Protein AF-A0A1D3JDS1-F1 (afdb_monomer)

Organism: Plasmodium ovale (NCBI:txid36330)

pLDDT: mean 87.65, std 9.4, range [42.25, 97.81]

Secondary structure (DSSP, 8-state):
-PPPHHHHHSTT-TTTTHHHHTT---S--GGGGGGGGGGGGGTTTSTTHHHHHHHHHHHHHTHHHHS-TT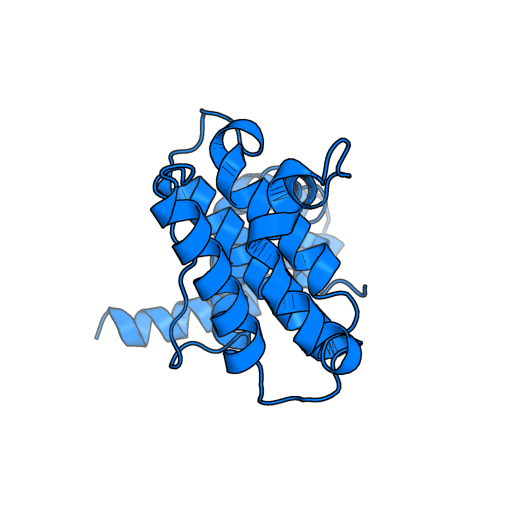S-HHHHHHHHHHHHHHHHHHHHHHT---TT-HHHHHHHHHHHHHHHHHTT---S------TT--HHHHHHHHHHHHHHHHHHHHHHHHHH-HHHHHHHHHHHHHHHHHHHHHHHHH--

InterPro domains:
  IPR008780 Plasmodium vivax Vir [PF05795] (15-188)

Foldseek 3Di:
DDDDLLLVLLPPFPVSCLLVLLVDDDPDLPVQQVLQVVVVVCCVQQPCLSVLSSSLLCCQLCLCVSDDPVDDPVVSLLSSLLSSLVVLVVSLVPPRPDPPCSVVSLVSSQSSQVVCVVVVSGPPHHNDDDPVADSVNSVLVSLLVSCVVRVVVNVVVCVPDVVSVVSVVVSVVSNVVSVVVVCVVPVD

Solvent-accessible surface area (backbone atoms only — not comparable to full-atom values): 11017 Å² total; per-residue (Å²): 135,88,76,56,78,60,59,61,70,44,52,93,21,79,60,58,55,54,60,55,58,68,69,57,84,77,94,70,58,74,88,34,46,77,61,37,56,75,39,64,82,39,36,83,70,32,71,64,47,46,62,52,41,38,44,50,50,46,44,52,54,42,39,68,76,68,47,58,81,96,50,56,68,68,58,51,31,49,54,51,43,45,48,53,49,51,52,52,44,50,39,51,77,73,70,29,81,65,75,92,48,60,65,58,60,52,51,53,53,46,52,30,51,53,52,39,45,75,70,71,50,48,73,88,55,70,78,86,78,53,96,90,60,50,62,66,55,52,46,54,53,40,54,48,49,53,48,66,70,29,42,83,64,45,53,63,50,40,77,74,31,75,68,48,36,59,55,46,52,58,46,48,55,55,46,48,54,53,50,54,53,52,48,56,73,73,72,109

Structure (mmCIF, N/CA/C/O backbone):
data_AF-A0A1D3JDS1-F1
#
_entry.id   AF-A0A1D3JDS1-F1
#
loop_
_atom_site.group_PDB
_atom_site.id
_atom_site.type_symbol
_atom_site.label_atom_id
_atom_site.label_alt_id
_atom_site.label_comp_id
_atom_site.label_asym_id
_atom_site.label_entity_id
_atom_site.label_seq_id
_atom_site.pdbx_PDB_ins_code
_atom_site.Cartn_x
_atom_site.Cartn_y
_atom_site.Cartn_z
_atom_site.occupancy
_atom_site.B_iso_or_equiv
_atom_site.auth_seq_id
_atom_site.auth_comp_id
_atom_site.auth_asym_id
_atom_site.auth_atom_id
_atom_site.pdbx_PDB_model_num
ATOM 1 N N . MET A 1 1 ? -0.181 -14.458 -1.677 1.00 45.28 1 MET A N 1
ATOM 2 C CA . MET A 1 1 ? -0.803 -13.418 -2.527 1.00 45.28 1 MET A CA 1
ATOM 3 C C . MET A 1 1 ? -0.126 -13.482 -3.893 1.00 45.28 1 MET A C 1
ATOM 5 O O . MET A 1 1 ? 1.094 -13.586 -3.917 1.00 45.28 1 MET A O 1
ATOM 9 N N . LYS A 1 2 ? -0.874 -13.553 -5.001 1.00 42.25 2 LYS A N 1
ATOM 10 C CA . LYS A 1 2 ? -0.300 -13.685 -6.354 1.00 42.25 2 LYS A CA 1
ATOM 11 C C . LYS A 1 2 ? 0.207 -12.308 -6.809 1.00 42.25 2 LYS A C 1
ATOM 13 O O . LYS A 1 2 ? -0.574 -11.366 -6.772 1.00 42.25 2 LYS A O 1
ATOM 18 N N . MET A 1 3 ? 1.487 -12.209 -7.171 1.00 59.16 3 MET A N 1
ATOM 19 C CA . MET A 1 3 ? 2.088 -10.981 -7.714 1.00 59.16 3 MET A CA 1
ATOM 20 C C . MET A 1 3 ? 1.630 -10.755 -9.157 1.00 59.16 3 MET A C 1
ATOM 22 O O . MET A 1 3 ? 1.499 -11.733 -9.909 1.00 59.16 3 MET A O 1
ATOM 26 N N . ASP A 1 4 ? 1.420 -9.499 -9.546 1.00 69.94 4 ASP A N 1
ATOM 27 C CA . ASP A 1 4 ? 1.187 -9.156 -10.952 1.00 69.94 4 ASP A CA 1
ATOM 28 C C . ASP A 1 4 ? 2.481 -9.267 -11.792 1.00 69.94 4 ASP A C 1
ATOM 30 O O . ASP 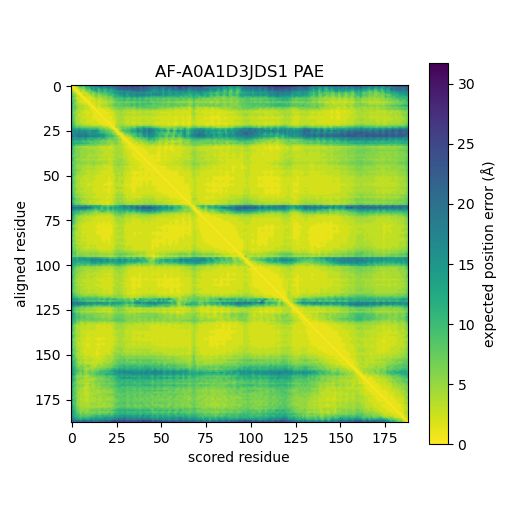A 1 4 ? 3.565 -9.544 -11.272 1.00 69.94 4 ASP A O 1
ATOM 34 N N . GLU A 1 5 ? 2.370 -9.183 -13.121 1.00 67.88 5 GLU A N 1
ATOM 35 C CA . GLU A 1 5 ? 3.538 -9.320 -14.005 1.00 67.88 5 GLU A CA 1
ATOM 36 C C . GLU A 1 5 ? 4.537 -8.160 -13.871 1.00 67.88 5 GLU A C 1
ATOM 38 O O . GLU A 1 5 ? 5.736 -8.399 -14.013 1.00 67.88 5 GLU A O 1
ATOM 43 N N . GLY A 1 6 ? 4.080 -6.947 -13.539 1.00 70.00 6 GLY A N 1
ATOM 44 C CA . GLY A 1 6 ? 4.940 -5.782 -13.313 1.00 70.00 6 GLY A CA 1
ATOM 45 C C . GLY A 1 6 ? 5.745 -5.909 -12.020 1.00 70.00 6 GLY A C 1
ATOM 46 O O . GLY A 1 6 ? 6.963 -5.733 -12.023 1.00 70.00 6 GLY A O 1
ATOM 47 N N . GLU A 1 7 ? 5.108 -6.364 -10.941 1.00 77.12 7 GLU A N 1
ATOM 48 C CA . GLU A 1 7 ? 5.753 -6.623 -9.648 1.00 77.12 7 GLU A CA 1
ATOM 49 C C . GLU A 1 7 ? 6.884 -7.654 -9.746 1.00 77.12 7 GLU A C 1
ATOM 51 O O . GLU A 1 7 ? 7.841 -7.617 -8.972 1.00 77.12 7 GLU A O 1
ATOM 56 N N . LYS A 1 8 ? 6.810 -8.593 -10.698 1.00 80.88 8 LYS A N 1
ATOM 57 C CA . LYS A 1 8 ? 7.880 -9.580 -10.918 1.00 80.88 8 LYS A CA 1
ATOM 58 C C . LYS A 1 8 ? 9.136 -8.961 -11.526 1.00 80.88 8 LYS A C 1
ATOM 60 O O . LYS A 1 8 ? 10.227 -9.420 -11.207 1.00 80.88 8 LYS A O 1
ATOM 65 N N . ILE A 1 9 ? 8.992 -7.954 -12.385 1.00 82.06 9 ILE A N 1
ATOM 66 C CA . ILE A 1 9 ? 10.117 -7.258 -13.033 1.00 82.06 9 ILE A CA 1
ATOM 67 C C . ILE A 1 9 ? 10.829 -6.357 -12.027 1.00 82.06 9 ILE A C 1
ATOM 69 O O . ILE A 1 9 ? 12.057 -6.290 -12.007 1.00 82.06 9 ILE A O 1
ATOM 73 N N . LEU A 1 10 ? 10.037 -5.703 -11.178 1.00 86.94 10 LEU A N 1
ATOM 74 C CA . LEU A 1 10 ? 10.494 -4.856 -10.079 1.00 86.94 10 LEU A CA 1
ATOM 75 C C . LEU A 1 10 ? 11.068 -5.667 -8.913 1.00 86.94 10 LEU A C 1
ATOM 77 O O . LEU A 1 10 ? 11.690 -5.131 -8.001 1.00 86.94 10 LEU A O 1
ATOM 81 N N . LYS A 1 11 ? 10.899 -6.990 -8.924 1.00 83.56 11 LYS A N 1
ATOM 82 C CA . LYS A 1 11 ? 11.489 -7.838 -7.900 1.00 83.56 11 LYS A CA 1
ATOM 83 C C . LYS A 1 11 ? 13.011 -7.656 -7.882 1.00 83.56 11 LYS A C 1
ATOM 85 O O . LYS A 1 11 ? 13.675 -7.627 -8.920 1.00 83.56 11 LYS A O 1
ATOM 90 N N . ASN A 1 12 ? 13.574 -7.569 -6.684 1.00 83.12 12 ASN A N 1
ATOM 91 C CA . ASN A 1 12 ? 14.989 -7.313 -6.427 1.00 83.12 12 ASN A CA 1
ATOM 92 C C . ASN A 1 12 ? 15.483 -5.902 -6.804 1.00 83.12 12 ASN A C 1
ATOM 94 O O . ASN A 1 12 ? 16.696 -5.708 -6.872 1.00 83.12 12 ASN A O 1
ATOM 98 N N . SER A 1 13 ? 14.623 -4.941 -7.166 1.00 88.69 13 SER A N 1
ATOM 99 C CA . SER A 1 13 ? 15.060 -3.550 -7.350 1.00 88.69 13 SER A CA 1
ATOM 100 C C . SER A 1 13 ? 15.005 -2.789 -6.026 1.00 88.69 13 SER A C 1
ATOM 102 O O . SER A 1 13 ? 14.070 -2.930 -5.238 1.00 88.69 13 SER A O 1
ATOM 104 N N . SER A 1 14 ? 16.022 -1.968 -5.781 1.00 89.56 14 SER A N 1
ATOM 105 C CA . SER A 1 14 ? 16.301 -1.365 -4.477 1.00 89.56 14 SER A CA 1
ATOM 106 C C . SER A 1 14 ? 15.171 -0.475 -3.968 1.00 89.56 14 SER A C 1
ATOM 108 O O . SER A 1 14 ? 14.958 -0.378 -2.759 1.00 89.56 14 SER A O 1
ATOM 110 N N . LYS A 1 15 ? 14.442 0.194 -4.872 1.00 92.62 15 LYS A N 1
ATOM 111 C CA . LYS A 1 15 ? 13.333 1.075 -4.490 1.00 92.62 15 LYS A CA 1
ATOM 112 C C . LYS A 1 15 ? 12.041 0.300 -4.268 1.00 92.62 15 LYS A C 1
ATOM 114 O O . LYS A 1 15 ? 11.321 0.605 -3.327 1.00 92.62 15 LYS A O 1
ATOM 119 N N . TYR A 1 16 ? 11.782 -0.737 -5.059 1.00 92.69 16 TYR A N 1
ATOM 120 C CA . TYR A 1 16 ? 10.613 -1.597 -4.878 1.00 92.69 16 TYR A CA 1
ATOM 121 C C . TYR A 1 16 ? 10.686 -2.421 -3.578 1.00 92.69 16 TYR A C 1
ATOM 123 O O . TYR A 1 16 ? 9.695 -2.547 -2.863 1.00 92.69 16 TYR A O 1
ATOM 131 N N . GLU A 1 17 ? 11.874 -2.897 -3.197 1.00 92.12 17 GLU A N 1
ATOM 132 C CA . GLU A 1 17 ? 12.097 -3.617 -1.929 1.00 92.12 17 GLU A CA 1
ATOM 133 C C . GLU A 1 17 ? 11.804 -2.770 -0.675 1.00 92.12 17 GLU A C 1
ATOM 135 O O . GLU A 1 17 ? 11.631 -3.308 0.420 1.00 92.12 17 GLU A O 1
ATOM 140 N N . LEU A 1 18 ? 11.688 -1.441 -0.796 1.00 93.25 18 LEU A N 1
ATOM 141 C CA . LEU A 1 18 ? 11.297 -0.588 0.330 1.00 93.25 18 LEU A CA 1
ATOM 142 C C . LEU A 1 18 ? 9.904 -0.937 0.866 1.00 93.25 18 LEU A C 1
ATOM 144 O O . LEU A 1 18 ? 9.678 -0.813 2.071 1.00 93.25 18 LEU A O 1
ATOM 148 N N . TYR A 1 19 ? 8.997 -1.428 0.016 1.00 94.44 19 TYR A N 1
ATOM 149 C CA . TYR A 1 19 ? 7.665 -1.849 0.449 1.00 94.44 19 TYR A CA 1
ATOM 150 C C . TYR A 1 19 ? 7.700 -3.033 1.424 1.00 94.44 19 TYR A C 1
ATOM 152 O O . TYR A 1 19 ? 6.802 -3.162 2.259 1.00 94.44 19 TYR A O 1
ATOM 160 N N . ASP A 1 20 ? 8.738 -3.874 1.381 1.00 92.25 20 ASP A N 1
ATOM 161 C CA . ASP A 1 20 ? 8.874 -5.009 2.297 1.00 92.25 20 ASP A CA 1
ATOM 162 C C . ASP A 1 20 ? 9.123 -4.552 3.737 1.00 92.25 20 ASP A C 1
ATOM 164 O O . ASP A 1 20 ? 8.688 -5.211 4.686 1.00 92.25 20 ASP A O 1
ATOM 168 N N . LYS A 1 21 ? 9.732 -3.374 3.922 1.00 92.88 21 LYS A N 1
ATOM 169 C CA . LYS A 1 21 ? 9.992 -2.802 5.250 1.00 92.88 21 LYS A CA 1
ATOM 170 C C . LYS A 1 21 ? 8.704 -2.491 6.011 1.00 92.88 21 LYS A C 1
ATOM 172 O O . LYS A 1 21 ? 8.649 -2.662 7.226 1.00 92.88 21 LYS A O 1
ATOM 177 N N . PHE A 1 22 ? 7.637 -2.130 5.301 1.00 93.69 22 PHE A N 1
ATOM 178 C CA . PHE A 1 22 ? 6.318 -1.906 5.894 1.00 93.69 22 PHE A CA 1
ATOM 179 C C . PHE A 1 22 ? 5.655 -3.184 6.414 1.00 93.69 22 PHE A C 1
ATOM 181 O O . PHE A 1 22 ? 4.783 -3.107 7.281 1.00 93.69 22 PHE A O 1
ATOM 188 N N . ASN A 1 23 ? 6.058 -4.351 5.904 1.00 90.19 23 ASN A N 1
ATOM 189 C CA . ASN A 1 23 ? 5.479 -5.650 6.247 1.00 90.19 23 ASN A CA 1
ATOM 190 C C . ASN A 1 23 ? 6.233 -6.374 7.379 1.00 90.19 23 ASN A C 1
ATOM 192 O O . ASN A 1 23 ? 5.869 -7.497 7.720 1.00 90.19 23 ASN A O 1
ATOM 196 N N . GLN A 1 24 ? 7.278 -5.771 7.958 1.00 83.38 24 GLN A N 1
ATOM 197 C CA . GLN A 1 24 ? 8.055 -6.389 9.038 1.00 83.38 24 GLN A CA 1
ATOM 198 C C . GLN A 1 24 ? 7.202 -6.619 10.296 1.00 83.38 24 GLN A C 1
ATOM 200 O O . GLN A 1 24 ? 6.377 -5.771 10.648 1.00 83.38 24 GLN A O 1
ATOM 205 N N . ASN A 1 25 ? 7.42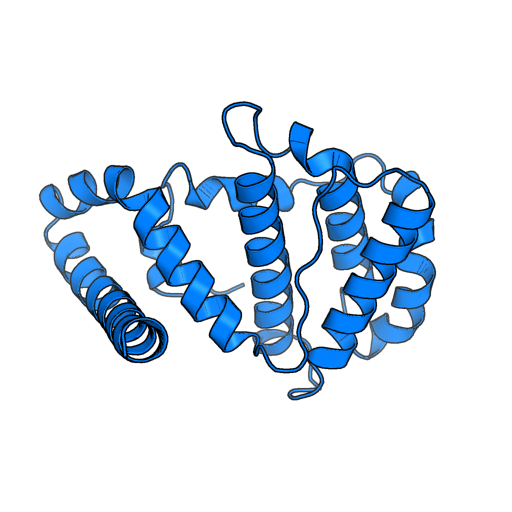8 -7.752 10.972 1.00 68.69 25 ASN A N 1
ATOM 206 C CA . ASN A 1 25 ? 6.676 -8.183 12.156 1.00 68.69 25 ASN A CA 1
ATOM 207 C C . ASN A 1 25 ? 6.720 -7.159 13.304 1.00 68.69 25 ASN A C 1
ATOM 209 O O . ASN A 1 25 ? 7.644 -6.353 13.417 1.00 68.69 25 ASN A O 1
ATOM 213 N N . MET A 1 26 ? 5.687 -7.190 14.148 1.00 66.19 26 MET A N 1
ATOM 214 C CA . MET A 1 26 ? 5.493 -6.242 15.245 1.00 66.19 26 MET A CA 1
ATOM 215 C C . MET A 1 26 ? 5.918 -6.853 16.584 1.00 66.19 26 MET A C 1
ATOM 217 O O . MET A 1 26 ? 5.214 -7.712 17.105 1.00 66.19 26 MET A O 1
ATOM 221 N N . ASP A 1 27 ? 7.004 -6.353 17.179 1.00 64.38 27 ASP A N 1
ATOM 222 C CA . ASP A 1 27 ? 7.458 -6.811 18.505 1.00 64.38 27 ASP A CA 1
ATOM 223 C C . ASP A 1 27 ? 6.615 -6.236 19.661 1.00 64.38 27 ASP A C 1
ATOM 225 O O . ASP A 1 27 ? 6.593 -6.788 20.758 1.00 64.38 27 ASP A O 1
ATOM 229 N N . ASN A 1 28 ? 5.894 -5.127 19.440 1.00 66.06 28 ASN A N 1
ATOM 230 C CA . ASN A 1 28 ? 5.036 -4.515 20.459 1.00 66.06 28 ASN A CA 1
ATOM 231 C C . ASN A 1 28 ? 3.845 -3.756 19.845 1.00 66.06 28 ASN A C 1
ATOM 233 O O . ASN A 1 28 ? 3.910 -2.548 19.599 1.00 66.06 28 ASN A O 1
ATOM 237 N N . THR A 1 29 ? 2.745 -4.473 19.604 1.00 65.06 29 THR A N 1
ATOM 238 C CA . THR A 1 29 ? 1.484 -3.935 19.059 1.00 65.06 29 THR A CA 1
ATOM 239 C C . THR A 1 29 ? 0.685 -3.102 20.056 1.00 65.06 29 THR A C 1
ATOM 241 O O . THR A 1 29 ? -0.134 -2.294 19.627 1.00 65.06 29 THR A O 1
ATOM 244 N N . SER A 1 30 ? 0.929 -3.252 21.365 1.00 72.94 30 SER A N 1
ATOM 245 C CA . SER A 1 30 ? 0.085 -2.681 22.429 1.00 72.94 30 SER A CA 1
ATOM 246 C C . SER A 1 30 ? -0.126 -1.167 22.304 1.00 72.94 30 SER A C 1
ATOM 248 O O . SER A 1 30 ? -1.246 -0.683 22.450 1.00 72.94 30 SER A O 1
ATOM 250 N N . LYS A 1 31 ? 0.925 -0.430 21.924 1.00 76.69 31 LYS A N 1
ATOM 251 C CA . LYS A 1 31 ? 0.909 1.030 21.730 1.00 76.69 31 LYS A CA 1
ATOM 252 C C . LYS A 1 31 ? 0.081 1.519 20.535 1.00 76.69 31 LYS A C 1
ATOM 254 O O . LYS A 1 31 ? -0.171 2.715 20.438 1.00 76.69 31 LYS A O 1
ATOM 259 N N . TYR A 1 32 ? -0.306 0.627 19.626 1.00 82.19 32 TYR A N 1
ATOM 260 C CA . TYR A 1 32 ? -1.063 0.960 18.415 1.00 82.19 32 TYR A CA 1
ATOM 261 C C . TYR A 1 32 ? -2.513 0.474 18.469 1.00 82.19 32 TYR A C 1
ATOM 263 O O . TYR A 1 32 ? -3.317 0.862 17.623 1.00 82.19 32 TYR A O 1
ATOM 271 N N . LEU A 1 33 ? -2.854 -0.362 19.460 1.00 85.50 33 LEU A N 1
ATOM 272 C CA . LEU A 1 33 ? -4.171 -0.991 19.571 1.00 85.50 33 LEU A CA 1
ATOM 273 C C . LEU A 1 33 ? -5.295 0.040 19.669 1.00 85.50 33 LEU A C 1
ATOM 275 O O . LEU A 1 33 ? -6.329 -0.133 19.027 1.00 85.50 33 LEU A O 1
ATOM 279 N N . THR A 1 34 ? -5.069 1.105 20.441 1.00 91.00 34 THR A N 1
ATOM 280 C CA . THR A 1 34 ? -6.073 2.132 20.747 1.00 91.00 34 THR A CA 1
ATOM 281 C C . THR A 1 34 ? -6.538 2.884 19.500 1.00 91.00 34 THR A C 1
ATOM 283 O O . THR A 1 34 ? -7.717 3.200 19.386 1.00 91.00 34 THR A O 1
ATOM 286 N N . TYR A 1 35 ? -5.660 3.105 18.513 1.00 94.12 35 TYR A N 1
ATOM 287 C CA . TYR A 1 35 ? -6.034 3.779 17.258 1.00 94.12 35 TYR A CA 1
ATOM 288 C C . TYR A 1 35 ? -6.932 2.939 16.350 1.00 94.12 35 TYR A C 1
ATOM 290 O O . TYR A 1 35 ? -7.540 3.468 15.425 1.00 94.12 35 TYR A O 1
ATOM 298 N N . CYS A 1 36 ? -6.985 1.633 16.594 1.00 95.38 36 CYS A N 1
ATOM 299 C CA . CYS A 1 36 ? -7.628 0.652 15.733 1.00 95.38 36 CYS A CA 1
ATOM 300 C C . CYS A 1 36 ? -8.829 -0.018 16.411 1.00 95.38 36 CYS A C 1
ATOM 302 O O . CYS A 1 36 ? -9.337 -1.017 15.907 1.00 95.38 36 CYS A O 1
ATOM 304 N N . GLU A 1 37 ? -9.293 0.480 17.560 1.00 94.06 37 GLU A N 1
ATOM 305 C CA . GLU A 1 37 ? -10.391 -0.149 18.300 1.00 94.06 37 GLU A CA 1
ATOM 306 C C . GLU A 1 37 ? -11.684 -0.225 17.484 1.00 94.06 37 GLU A C 1
ATOM 308 O O . GLU A 1 37 ? -12.349 -1.261 17.504 1.00 94.06 37 GLU A O 1
ATOM 313 N N . HIS A 1 38 ? -12.002 0.813 16.704 1.00 94.50 38 HIS A N 1
ATOM 314 C CA . HIS A 1 38 ? -13.184 0.827 15.836 1.00 94.50 38 HIS A CA 1
ATOM 315 C C . HIS A 1 38 ? -13.091 -0.178 14.684 1.00 94.50 38 HIS A C 1
ATOM 317 O O . HIS A 1 38 ? -14.119 -0.614 14.174 1.00 94.50 38 HIS A O 1
ATOM 323 N N . MET A 1 39 ? -11.889 -0.622 14.304 1.00 95.44 39 MET A N 1
ATOM 324 C CA . MET A 1 39 ? -11.724 -1.638 13.258 1.00 95.44 39 MET A CA 1
ATOM 325 C C . MET A 1 39 ? -12.290 -2.998 13.673 1.00 95.44 39 MET A C 1
ATOM 327 O O . MET A 1 39 ? -12.620 -3.807 12.807 1.00 95.44 39 MET A O 1
ATOM 331 N N . LYS A 1 40 ? -12.457 -3.249 14.981 1.00 95.19 40 LYS A N 1
ATOM 332 C CA . LYS A 1 40 ? -13.059 -4.489 15.499 1.00 95.19 40 LYS A CA 1
ATOM 333 C C . LYS A 1 40 ? -14.475 -4.719 14.972 1.00 95.19 40 LYS A C 1
ATOM 335 O O . LYS A 1 40 ? -14.850 -5.867 14.784 1.00 95.19 40 LYS A O 1
ATOM 340 N N . TYR A 1 41 ? -15.229 -3.655 14.685 1.00 95.12 41 TYR A N 1
ATOM 341 C CA . TYR A 1 41 ? -16.578 -3.759 14.117 1.00 95.12 41 TYR A CA 1
ATOM 342 C C . TYR A 1 41 ? -16.593 -4.284 12.675 1.00 95.12 41 TYR A C 1
ATOM 344 O O . TYR A 1 41 ? -17.638 -4.704 12.191 1.00 95.12 41 TYR A O 1
ATOM 352 N N . TYR A 1 42 ? -15.447 -4.274 11.992 1.00 93.81 42 TYR A N 1
ATOM 353 C CA . TYR A 1 42 ? -15.336 -4.630 10.580 1.00 93.81 42 TYR A CA 1
ATOM 354 C C . TYR A 1 42 ? -14.589 -5.943 10.339 1.00 93.81 42 TYR A C 1
ATOM 356 O O . TYR A 1 42 ? -14.352 -6.291 9.189 1.00 93.81 42 TYR A O 1
ATOM 364 N N . THR A 1 43 ? -14.202 -6.689 11.375 1.00 94.06 43 THR A N 1
ATOM 365 C CA . THR A 1 43 ? -13.411 -7.925 11.220 1.00 94.06 43 THR A CA 1
ATOM 366 C C . THR A 1 43 ? -14.179 -9.047 10.524 1.00 94.06 43 THR A C 1
ATOM 368 O O . THR A 1 43 ? -13.565 -9.855 9.830 1.00 94.06 43 THR A O 1
ATOM 371 N N . GLU A 1 44 ? -15.506 -9.084 10.663 1.00 92.25 44 GLU A N 1
ATOM 372 C CA . GLU A 1 44 ? -16.365 -10.036 9.950 1.00 92.25 44 GLU A CA 1
ATOM 373 C C . GLU A 1 44 ? -16.465 -9.698 8.455 1.00 92.25 44 GLU A C 1
ATOM 375 O O . GLU A 1 44 ? -16.284 -10.571 7.605 1.00 92.25 44 GLU A O 1
ATOM 380 N N . THR A 1 45 ? -16.704 -8.423 8.127 1.00 92.62 45 THR A N 1
ATOM 381 C CA . THR A 1 45 ? -16.822 -7.936 6.740 1.00 92.62 45 THR A CA 1
ATOM 382 C C . THR A 1 45 ? -15.474 -7.937 6.019 1.00 92.62 45 THR A C 1
ATOM 384 O O . THR A 1 45 ? -15.373 -8.325 4.851 1.00 92.62 45 THR A O 1
ATOM 387 N N . TYR A 1 46 ? -14.425 -7.533 6.732 1.00 95.00 46 TYR A N 1
ATOM 388 C CA . TYR A 1 46 ? -13.059 -7.385 6.251 1.00 95.00 46 TYR A CA 1
ATOM 389 C C . TYR A 1 46 ? -12.098 -8.204 7.127 1.00 95.00 46 TYR A C 1
ATOM 391 O O . TYR A 1 46 ? -11.363 -7.644 7.949 1.00 95.00 46 TYR A O 1
ATOM 399 N N . PRO A 1 47 ? -12.052 -9.540 6.953 1.00 94.62 47 PRO A N 1
ATOM 400 C CA . PRO A 1 47 ? -11.090 -10.378 7.657 1.00 94.62 47 PRO A CA 1
ATOM 401 C C . PRO A 1 47 ? -9.663 -9.843 7.500 1.00 94.62 47 PRO A C 1
ATOM 403 O O . PRO A 1 47 ? -9.244 -9.476 6.398 1.00 94.62 47 PRO A O 1
ATOM 406 N N . GLY A 1 48 ? -8.925 -9.766 8.608 1.00 93.56 48 GLY A N 1
ATOM 407 C CA . GLY A 1 48 ? -7.556 -9.245 8.634 1.00 93.56 48 GLY A CA 1
ATOM 408 C C . GLY A 1 48 ? -7.423 -7.716 8.724 1.00 93.56 48 GLY A C 1
ATOM 409 O O . GLY A 1 48 ? -6.301 -7.210 8.777 1.00 93.56 48 GLY A O 1
ATOM 410 N N . ILE A 1 49 ? -8.522 -6.944 8.706 1.00 95.19 49 ILE A N 1
ATOM 411 C CA . ILE A 1 49 ? -8.452 -5.469 8.720 1.00 95.19 49 ILE A CA 1
ATOM 412 C C . ILE A 1 49 ? -7.813 -4.921 9.996 1.00 95.19 49 ILE A C 1
ATOM 414 O O . ILE A 1 49 ? -7.105 -3.915 9.952 1.00 95.19 49 ILE A O 1
ATOM 418 N N . LEU A 1 50 ? -8.027 -5.594 11.126 1.00 94.00 50 LEU A N 1
ATOM 419 C CA . LEU A 1 50 ? -7.508 -5.172 12.419 1.00 94.00 50 LEU A CA 1
ATOM 420 C C . LEU A 1 50 ? -5.976 -5.269 12.453 1.00 94.00 50 LEU A C 1
ATOM 422 O O . LEU A 1 50 ? -5.298 -4.322 12.848 1.00 94.00 50 LEU A O 1
ATOM 426 N N . GLU A 1 51 ? -5.424 -6.369 11.946 1.00 92.56 51 GLU A N 1
ATOM 427 C CA . GLU A 1 51 ? -3.988 -6.591 11.805 1.00 92.56 51 GLU A CA 1
ATOM 428 C C . GLU A 1 51 ? -3.365 -5.585 10.834 1.00 92.56 51 GLU A C 1
ATOM 430 O O . GLU A 1 51 ? -2.312 -5.014 11.126 1.00 92.56 51 GLU A O 1
ATOM 435 N N . ILE A 1 52 ? -4.029 -5.315 9.704 1.00 94.94 52 ILE A N 1
ATOM 436 C CA . ILE A 1 52 ? -3.585 -4.290 8.749 1.00 94.94 52 ILE A CA 1
ATOM 437 C C . ILE A 1 52 ? -3.594 -2.906 9.410 1.00 94.94 52 ILE A C 1
ATOM 439 O O . ILE A 1 52 ? -2.647 -2.146 9.217 1.00 94.94 52 ILE A O 1
ATOM 443 N N . CYS A 1 53 ? -4.606 -2.587 10.222 1.00 95.88 53 CYS A N 1
ATOM 444 C CA . CYS A 1 53 ? -4.677 -1.322 10.950 1.00 95.88 53 CYS A CA 1
ATOM 445 C C . CYS A 1 53 ? -3.505 -1.139 11.913 1.00 95.88 53 CYS A C 1
ATOM 447 O O . CYS A 1 53 ? -2.900 -0.069 11.943 1.00 95.88 53 CYS A O 1
ATOM 449 N N . TYR A 1 54 ? -3.128 -2.178 12.658 1.00 93.62 54 TYR A N 1
ATOM 450 C CA . TYR A 1 54 ? -1.974 -2.100 13.555 1.00 93.62 54 TYR A CA 1
ATOM 451 C C . TYR A 1 54 ? -0.678 -1.813 12.791 1.00 93.62 54 TYR A C 1
ATOM 453 O O . TYR A 1 54 ? 0.106 -0.957 13.208 1.00 93.62 54 TYR A O 1
ATOM 461 N N . ILE A 1 55 ? -0.478 -2.472 11.644 1.00 94.00 55 ILE A N 1
ATOM 462 C CA . ILE A 1 55 ? 0.684 -2.226 10.781 1.00 94.00 55 ILE A CA 1
ATOM 463 C C . ILE A 1 55 ? 0.633 -0.802 10.213 1.00 94.00 55 ILE A C 1
ATOM 465 O O . ILE A 1 55 ? 1.648 -0.114 10.223 1.00 94.00 55 ILE A O 1
ATOM 469 N N . PHE A 1 56 ? -0.537 -0.336 9.770 1.00 95.38 56 PHE A N 1
ATOM 470 C CA . PHE A 1 56 ? -0.747 1.027 9.278 1.00 95.38 56 PHE A CA 1
ATOM 471 C C . PHE A 1 56 ? 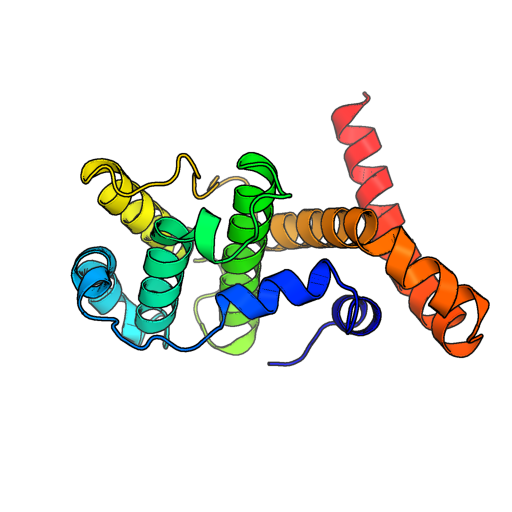-0.388 2.075 10.336 1.00 95.38 56 PHE A C 1
ATOM 473 O O . PHE A 1 56 ? 0.421 2.961 10.067 1.00 95.38 56 PHE A O 1
ATOM 480 N N . ALA A 1 57 ? -0.925 1.942 11.551 1.00 94.69 57 ALA A N 1
ATOM 481 C CA . ALA A 1 57 ? -0.671 2.867 12.650 1.00 94.69 57 ALA A CA 1
ATOM 482 C C . ALA A 1 57 ? 0.815 2.894 13.031 1.00 94.69 57 ALA A C 1
ATOM 484 O O . ALA A 1 57 ? 1.396 3.971 13.173 1.00 94.69 57 ALA A O 1
ATOM 485 N N . ARG A 1 58 ? 1.457 1.719 13.126 1.00 92.56 58 ARG A N 1
ATOM 486 C CA . ARG A 1 58 ? 2.906 1.613 13.341 1.00 92.56 58 ARG A CA 1
ATOM 487 C C . ARG A 1 58 ? 3.666 2.336 12.243 1.00 92.56 58 ARG A C 1
ATOM 489 O O . ARG A 1 58 ? 4.492 3.184 12.553 1.00 92.56 58 ARG A O 1
ATOM 496 N N . ASN A 1 59 ? 3.380 1.999 10.987 1.00 93.75 59 ASN A N 1
ATOM 497 C CA . ASN A 1 59 ? 4.103 2.516 9.833 1.00 93.75 59 ASN A CA 1
ATOM 498 C C . ASN A 1 59 ?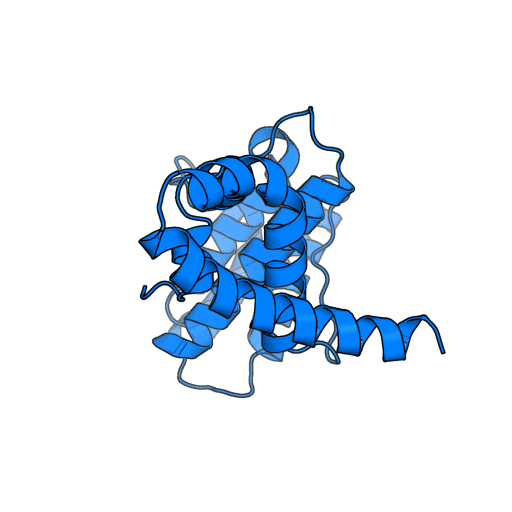 3.986 4.034 9.724 1.00 93.75 59 ASN A C 1
ATOM 500 O O . ASN A 1 59 ? 4.976 4.672 9.401 1.00 93.75 59 ASN A O 1
ATOM 504 N N . LEU A 1 60 ? 2.821 4.607 10.032 1.00 93.81 60 LEU A N 1
ATOM 505 C CA . LEU A 1 60 ? 2.622 6.053 10.017 1.00 93.81 60 LEU A CA 1
ATOM 506 C C . LEU A 1 60 ? 3.405 6.755 11.140 1.00 93.81 60 LEU A C 1
ATOM 508 O O . LEU A 1 60 ? 4.070 7.763 10.898 1.00 93.81 60 LEU A O 1
ATOM 512 N N . ILE A 1 61 ? 3.355 6.205 12.359 1.00 92.00 61 ILE A N 1
ATOM 513 C CA . ILE A 1 61 ? 4.028 6.765 13.545 1.00 92.00 61 ILE A CA 1
ATOM 514 C C . ILE A 1 61 ? 5.549 6.618 13.464 1.00 92.00 61 ILE A C 1
ATOM 516 O O . ILE A 1 61 ? 6.257 7.468 13.991 1.00 92.00 61 ILE 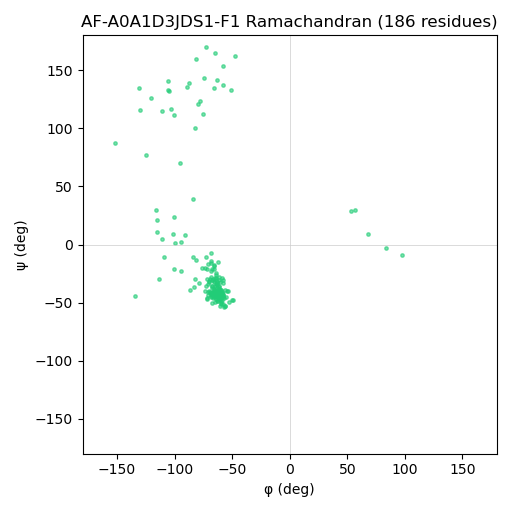A O 1
ATOM 520 N N . THR A 1 62 ? 6.060 5.566 12.823 1.00 91.12 62 THR A N 1
ATOM 521 C CA . THR A 1 62 ? 7.505 5.299 12.726 1.00 91.12 62 THR A CA 1
ATOM 522 C C . THR A 1 62 ? 8.018 5.355 11.284 1.00 91.12 62 THR A C 1
ATOM 524 O O . THR A 1 62 ? 8.911 4.598 10.893 1.00 91.12 62 THR A O 1
ATOM 527 N N . LEU A 1 63 ? 7.380 6.174 10.443 1.00 92.19 63 LEU A N 1
ATOM 528 C CA . LEU A 1 63 ? 7.700 6.264 9.018 1.00 92.19 63 LEU A CA 1
ATOM 529 C C . LEU A 1 63 ? 9.164 6.679 8.759 1.00 92.19 63 LEU A C 1
ATOM 531 O O . LEU A 1 63 ? 9.800 6.043 7.911 1.00 92.19 63 LEU A O 1
ATOM 535 N N . PRO A 1 64 ? 9.727 7.685 9.467 1.00 89.88 64 PRO A N 1
ATOM 536 C CA . PRO A 1 64 ? 11.122 8.090 9.294 1.00 89.88 64 PRO A CA 1
ATOM 537 C C . PRO A 1 64 ? 12.134 7.006 9.683 1.00 89.88 64 PRO A C 1
ATOM 539 O O . PRO A 1 64 ? 13.221 6.968 9.118 1.00 89.88 64 PRO A O 1
ATOM 542 N N . GLU A 1 65 ? 11.798 6.119 10.622 1.00 89.50 65 GLU A N 1
ATOM 543 C CA . GLU A 1 65 ? 12.667 5.006 11.017 1.00 89.50 65 GLU A CA 1
ATOM 544 C C . GLU A 1 65 ? 12.605 3.841 10.018 1.00 89.50 65 GLU A C 1
ATOM 546 O O . GLU A 1 65 ? 13.603 3.154 9.801 1.00 89.50 65 GLU A O 1
ATOM 551 N N . ILE A 1 66 ? 11.444 3.606 9.394 1.00 89.75 66 ILE A N 1
ATOM 552 C CA . ILE A 1 66 ? 11.255 2.521 8.416 1.00 89.75 66 ILE A CA 1
ATOM 553 C C . ILE A 1 66 ? 11.971 2.841 7.100 1.00 89.75 66 ILE A C 1
ATOM 555 O O . ILE A 1 66 ? 12.659 1.989 6.523 1.00 89.75 66 ILE A O 1
ATOM 559 N N . LEU A 1 67 ? 11.803 4.065 6.601 1.00 89.62 67 LEU A N 1
ATOM 560 C CA . LEU A 1 67 ? 12.401 4.526 5.354 1.00 89.62 67 LEU A CA 1
ATOM 561 C C . LEU A 1 67 ? 13.470 5.581 5.675 1.00 89.62 67 LEU A C 1
ATOM 563 O O . LEU A 1 67 ? 13.145 6.641 6.193 1.00 89.62 67 LEU A O 1
ATOM 567 N N . ASN A 1 68 ? 14.737 5.262 5.372 1.00 78.31 68 ASN A N 1
ATOM 568 C CA . ASN A 1 68 ? 15.945 6.017 5.750 1.00 78.31 68 ASN A CA 1
ATOM 569 C C . ASN A 1 68 ? 15.874 7.541 5.485 1.00 78.31 68 ASN A C 1
ATOM 571 O O . ASN A 1 68 ? 15.102 8.023 4.654 1.00 78.31 68 ASN A O 1
ATOM 575 N N . HIS A 1 69 ? 16.768 8.295 6.130 1.00 61.62 69 HIS A N 1
ATOM 576 C CA . HIS A 1 69 ? 16.862 9.756 6.047 1.00 61.62 69 HIS A CA 1
ATOM 577 C C . HIS A 1 69 ? 17.261 10.321 4.674 1.00 61.62 69 HIS A C 1
ATOM 579 O O . HIS A 1 69 ? 16.985 11.490 4.424 1.00 61.62 69 HIS A O 1
ATOM 585 N N . ASP A 1 70 ? 17.834 9.518 3.768 1.00 74.56 70 ASP A N 1
ATOM 586 C CA . ASP A 1 70 ? 18.186 9.966 2.404 1.00 74.56 70 ASP A CA 1
ATOM 587 C C . ASP A 1 70 ? 16.954 10.256 1.524 1.00 74.56 70 ASP A C 1
ATOM 589 O O . ASP A 1 70 ? 17.076 10.729 0.394 1.00 74.56 70 ASP A O 1
ATOM 593 N N . MET A 1 71 ? 15.760 9.929 2.023 1.00 84.88 71 MET A N 1
ATOM 594 C CA . MET A 1 71 ? 14.477 10.225 1.405 1.00 84.88 71 MET A CA 1
ATOM 595 C C . MET A 1 71 ? 13.797 11.376 2.148 1.00 84.88 71 MET A C 1
ATOM 597 O O . MET A 1 71 ? 13.696 11.363 3.381 1.00 84.88 71 MET A O 1
ATOM 601 N N . ASP A 1 72 ? 13.305 12.359 1.395 1.00 89.25 72 ASP A N 1
ATOM 602 C CA . ASP A 1 72 ? 12.487 13.425 1.961 1.00 89.25 72 ASP A CA 1
ATOM 603 C C . ASP A 1 72 ? 11.152 12.883 2.505 1.00 89.25 72 ASP A C 1
ATOM 605 O O . ASP A 1 72 ? 10.749 11.741 2.257 1.00 89.25 72 ASP A O 1
ATOM 609 N N . ASN A 1 73 ? 10.475 13.700 3.311 1.00 90.31 73 ASN A N 1
ATOM 610 C CA . ASN A 1 73 ? 9.256 13.268 3.983 1.00 90.31 73 ASN A CA 1
ATOM 611 C C . ASN A 1 73 ? 8.109 12.965 3.012 1.00 90.31 73 ASN A C 1
ATOM 613 O O . ASN A 1 73 ? 7.346 12.028 3.249 1.00 90.31 73 ASN A O 1
ATOM 617 N N . ASP A 1 74 ? 8.013 13.727 1.926 1.00 92.12 74 ASP A N 1
ATOM 618 C CA . ASP A 1 74 ? 6.941 13.593 0.944 1.00 92.12 74 ASP A CA 1
ATOM 619 C C . ASP A 1 74 ? 7.083 12.274 0.191 1.00 92.12 74 ASP A C 1
ATOM 621 O O . ASP A 1 74 ? 6.109 11.551 -0.006 1.00 92.12 74 ASP A O 1
ATOM 625 N N . GLU A 1 75 ? 8.308 11.906 -0.176 1.00 93.44 75 GLU A N 1
ATOM 626 C CA . GLU A 1 75 ? 8.596 10.644 -0.835 1.00 93.44 75 GLU A CA 1
ATOM 627 C C . GLU A 1 75 ? 8.352 9.458 0.104 1.00 93.44 75 GLU A C 1
ATOM 629 O O . GLU A 1 75 ? 7.707 8.491 -0.306 1.00 93.44 75 GLU A O 1
ATOM 634 N N . ARG A 1 76 ? 8.742 9.537 1.385 1.00 93.94 76 ARG A N 1
ATOM 635 C CA . ARG A 1 76 ? 8.367 8.499 2.366 1.00 93.94 76 ARG A CA 1
ATOM 636 C C . ARG A 1 76 ? 6.852 8.345 2.463 1.00 93.94 76 ARG A C 1
ATOM 638 O O . ARG A 1 76 ? 6.345 7.222 2.502 1.00 93.94 76 ARG A O 1
ATOM 645 N N . CYS A 1 77 ? 6.135 9.465 2.481 1.00 95.19 77 CYS A N 1
ATOM 646 C CA . CYS A 1 77 ? 4.683 9.471 2.558 1.00 95.19 77 CYS A CA 1
ATOM 647 C C . CYS A 1 77 ? 4.029 8.913 1.284 1.00 95.19 77 CYS A C 1
ATOM 649 O O . CYS A 1 77 ? 3.046 8.176 1.378 1.00 95.19 77 CYS A O 1
ATOM 651 N N . ARG A 1 78 ? 4.606 9.164 0.100 1.00 95.75 78 ARG A N 1
ATOM 652 C CA . ARG A 1 78 ? 4.190 8.526 -1.160 1.00 95.75 78 ARG A CA 1
ATOM 653 C C . ARG A 1 78 ? 4.319 7.005 -1.091 1.00 95.75 78 ARG A C 1
ATOM 655 O O . ARG A 1 78 ? 3.338 6.312 -1.346 1.00 95.75 78 ARG A O 1
ATOM 662 N N . TYR A 1 79 ? 5.471 6.481 -0.661 1.00 96.38 79 TYR A N 1
ATOM 663 C CA . TYR A 1 79 ? 5.660 5.033 -0.466 1.00 96.38 79 TYR A CA 1
ATOM 664 C C . TYR A 1 79 ? 4.645 4.443 0.517 1.00 96.38 79 TYR A C 1
ATOM 666 O O . TYR A 1 79 ? 4.083 3.377 0.266 1.00 96.38 79 TYR A O 1
ATOM 674 N N . PHE A 1 80 ? 4.387 5.131 1.630 1.00 96.81 80 PHE A N 1
ATOM 675 C CA . PHE A 1 80 ? 3.394 4.699 2.610 1.00 96.81 80 PHE A CA 1
ATOM 676 C C . PHE A 1 80 ? 1.983 4.615 2.006 1.00 96.81 80 PHE A C 1
ATOM 678 O O . PHE A 1 80 ? 1.311 3.595 2.169 1.00 96.81 80 PHE A O 1
ATOM 685 N N . ASN A 1 81 ? 1.558 5.644 1.266 1.00 97.81 81 ASN A N 1
ATOM 686 C CA . ASN A 1 81 ? 0.250 5.683 0.610 1.00 97.81 81 ASN A CA 1
ATOM 687 C C . ASN A 1 81 ? 0.104 4.593 -0.458 1.00 97.81 81 ASN A C 1
ATOM 689 O O . ASN A 1 81 ? -0.903 3.879 -0.473 1.00 97.81 81 ASN A O 1
ATOM 693 N N . PHE A 1 82 ? 1.123 4.385 -1.295 1.00 97.44 82 PHE A N 1
ATOM 694 C CA . PHE A 1 82 ? 1.121 3.289 -2.265 1.00 97.44 82 PHE A CA 1
ATOM 695 C C . PHE A 1 82 ? 1.077 1.919 -1.596 1.00 97.44 82 PHE A C 1
ATOM 697 O O . PHE A 1 82 ? 0.344 1.044 -2.052 1.00 97.44 82 PHE A O 1
ATOM 704 N N . TRP A 1 83 ? 1.801 1.725 -0.492 1.00 97.44 83 TRP A N 1
ATOM 705 C CA . TRP A 1 83 ? 1.762 0.472 0.257 1.00 97.44 83 TRP A CA 1
ATOM 706 C C . TRP A 1 83 ? 0.355 0.158 0.776 1.00 97.44 83 TRP A C 1
ATOM 708 O O . TRP A 1 83 ? -0.154 -0.937 0.526 1.00 97.44 83 TRP A O 1
ATOM 718 N N . ILE A 1 84 ? -0.288 1.091 1.489 1.00 97.56 84 ILE A N 1
ATOM 719 C CA . ILE A 1 84 ? -1.587 0.808 2.114 1.00 97.56 84 ILE A CA 1
ATOM 720 C C . ILE A 1 84 ? -2.696 0.650 1.068 1.00 97.56 84 ILE A C 1
ATOM 722 O O . ILE A 1 84 ? -3.503 -0.273 1.175 1.00 97.56 84 ILE A O 1
ATOM 726 N N . THR A 1 85 ? -2.721 1.486 0.028 1.00 97.06 85 THR A N 1
ATOM 727 C CA . THR A 1 85 ? -3.746 1.413 -1.026 1.00 97.06 85 THR A CA 1
ATOM 728 C C . THR A 1 85 ? -3.612 0.129 -1.844 1.00 97.06 85 THR A C 1
ATOM 730 O O . THR A 1 85 ? -4.608 -0.552 -2.089 1.00 97.06 85 THR A O 1
ATOM 733 N N . ASP A 1 86 ? -2.387 -0.287 -2.172 1.00 95.75 86 ASP A N 1
ATOM 734 C CA . ASP A 1 86 ? -2.104 -1.566 -2.827 1.00 95.75 86 ASP A CA 1
ATOM 735 C C . ASP A 1 86 ? -2.469 -2.764 -1.938 1.00 95.75 86 ASP A C 1
ATOM 737 O O . ASP A 1 86 ? -3.074 -3.730 -2.412 1.00 95.75 86 ASP A O 1
ATOM 741 N N . LYS A 1 87 ? -2.167 -2.691 -0.634 1.00 95.62 87 LYS A N 1
ATOM 742 C CA . LYS A 1 87 ? -2.554 -3.718 0.342 1.00 95.62 87 LYS A CA 1
ATOM 743 C C . LYS A 1 87 ? -4.072 -3.880 0.381 1.00 95.62 87 LYS A C 1
ATOM 745 O O . LYS A 1 87 ? -4.557 -5.000 0.232 1.00 95.62 87 LYS A O 1
ATOM 750 N N . VAL A 1 88 ? -4.809 -2.781 0.531 1.00 95.31 88 VAL A N 1
ATOM 751 C CA . VAL A 1 88 ? -6.278 -2.760 0.562 1.00 95.31 88 VAL A CA 1
ATOM 752 C C . VAL A 1 88 ? -6.863 -3.279 -0.753 1.0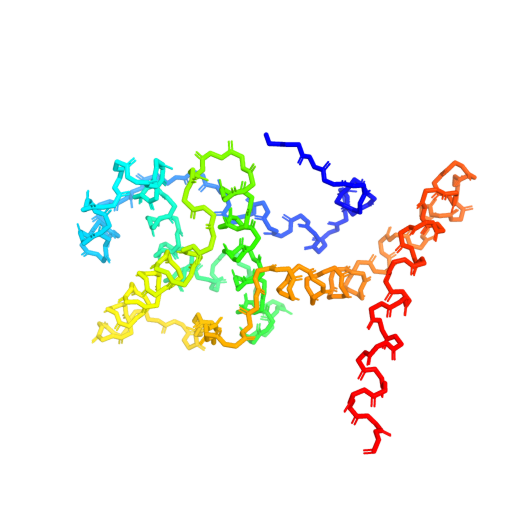0 95.31 88 VAL A C 1
ATOM 754 O O . VAL A 1 88 ? -7.702 -4.180 -0.723 1.00 95.31 88 VAL A O 1
ATOM 757 N N . ARG A 1 89 ? -6.365 -2.821 -1.912 1.00 94.69 89 ARG A N 1
ATOM 758 C CA . ARG A 1 89 ? -6.786 -3.316 -3.238 1.00 94.69 89 ARG A CA 1
ATOM 759 C C . ARG A 1 89 ? -6.676 -4.830 -3.326 1.00 94.69 89 ARG A C 1
ATOM 761 O O . ARG A 1 89 ? -7.622 -5.513 -3.713 1.00 94.69 89 ARG A O 1
ATOM 768 N N . LYS A 1 90 ? -5.531 -5.383 -2.926 1.00 93.19 90 LYS A N 1
ATOM 769 C CA . LYS A 1 90 ? -5.302 -6.830 -2.974 1.00 93.19 90 LYS A CA 1
ATOM 770 C C . LYS A 1 90 ? -6.221 -7.597 -2.025 1.00 93.19 90 LYS A C 1
ATOM 772 O O . LYS A 1 90 ? -6.629 -8.706 -2.373 1.00 93.19 90 LYS A O 1
ATOM 777 N N . MET A 1 91 ? -6.597 -7.028 -0.879 1.00 94.62 91 MET A N 1
ATOM 778 C CA . MET A 1 91 ? -7.590 -7.641 0.011 1.00 94.62 91 MET A CA 1
ATOM 779 C C . MET A 1 91 ? -8.980 -7.697 -0.636 1.00 94.62 91 MET A C 1
ATOM 781 O O . MET A 1 91 ? -9.602 -8.757 -0.604 1.00 94.62 91 MET A O 1
ATOM 785 N N . PHE A 1 92 ? -9.424 -6.633 -1.315 1.00 93.44 92 PHE A N 1
ATOM 786 C CA . PHE A 1 92 ? -10.674 -6.638 -2.095 1.00 93.44 92 PHE A CA 1
ATOM 787 C C . PHE A 1 92 ? -10.662 -7.631 -3.260 1.00 93.44 92 PHE A C 1
ATOM 789 O O . PHE A 1 92 ? -11.668 -8.275 -3.553 1.00 93.44 92 PHE A O 1
ATOM 796 N N . VAL A 1 93 ? -9.514 -7.812 -3.913 1.00 90.69 93 VAL A N 1
ATOM 797 C CA . VAL A 1 93 ? -9.384 -8.790 -5.002 1.00 90.69 93 VAL A CA 1
ATOM 798 C C . VAL A 1 93 ? -9.431 -10.233 -4.487 1.00 90.69 93 VAL A C 1
ATOM 800 O O . VAL A 1 93 ? -9.901 -11.116 -5.205 1.00 90.69 93 VAL A O 1
ATOM 803 N N . THR A 1 94 ? -8.935 -10.501 -3.274 1.00 90.06 94 THR A N 1
ATOM 804 C CA . THR A 1 94 ? -8.641 -11.876 -2.827 1.00 90.06 94 THR A CA 1
ATOM 805 C C . THR A 1 94 ? -9.499 -12.407 -1.684 1.00 90.06 94 THR A C 1
ATOM 807 O O . THR A 1 94 ? -9.682 -13.621 -1.611 1.00 90.06 94 THR A O 1
ATOM 810 N N . GLN A 1 95 ? -9.989 -11.556 -0.783 1.00 90.75 95 GLN A N 1
ATOM 811 C CA . GLN A 1 95 ? -10.600 -11.992 0.479 1.00 90.75 95 GLN A CA 1
ATOM 812 C C . GLN A 1 95 ? -11.915 -11.284 0.789 1.00 90.75 95 GLN A C 1
ATOM 814 O O . GLN A 1 95 ? -12.875 -11.935 1.204 1.00 90.75 95 GLN A O 1
ATOM 819 N N . TRP A 1 96 ? -11.972 -9.966 0.612 1.00 92.44 96 TRP A N 1
ATOM 820 C CA . TRP A 1 96 ? -13.136 -9.181 1.004 1.00 92.44 96 TRP A CA 1
ATOM 821 C C . TRP A 1 96 ? -14.230 -9.309 -0.055 1.00 92.44 96 TRP A C 1
ATOM 823 O O . TRP A 1 96 ? -14.023 -9.024 -1.232 1.00 92.44 96 TRP A O 1
ATOM 833 N N . LYS A 1 97 ? -15.398 -9.801 0.366 1.00 77.62 97 LYS A N 1
ATOM 834 C CA . LYS A 1 97 ? -16.496 -10.184 -0.538 1.00 77.62 97 LYS A CA 1
ATOM 835 C C . LYS A 1 97 ? -17.346 -8.997 -1.002 1.00 77.62 97 LYS A C 1
ATOM 837 O O . LYS A 1 97 ? -18.112 -9.144 -1.949 1.00 77.62 97 LYS A O 1
ATOM 842 N N . ASP A 1 98 ? -17.194 -7.845 -0.355 1.00 81.38 98 ASP A N 1
ATOM 843 C CA . ASP A 1 98 ? -18.005 -6.646 -0.563 1.00 81.38 98 ASP A CA 1
ATOM 844 C C . ASP A 1 98 ? -17.342 -5.674 -1.553 1.00 81.38 98 ASP A C 1
ATOM 846 O O . ASP A 1 98 ? -16.793 -4.633 -1.185 1.00 81.38 98 ASP A O 1
ATOM 850 N N . LYS A 1 99 ? -17.305 -6.076 -2.829 1.00 74.25 99 LYS A N 1
ATOM 851 C CA . LYS A 1 99 ? -16.742 -5.258 -3.916 1.00 74.25 99 LYS A CA 1
ATOM 852 C C . LYS A 1 99 ? -17.595 -4.002 -4.122 1.00 74.25 99 LYS A C 1
ATOM 854 O O . LYS A 1 99 ? -18.814 -4.117 -4.204 1.00 74.25 99 LYS A O 1
ATOM 859 N N . GLY A 1 100 ? -16.970 -2.832 -4.264 1.00 79.62 100 GLY A N 1
ATOM 860 C CA . GLY A 1 100 ? -17.669 -1.538 -4.353 1.00 79.62 100 GLY A CA 1
ATOM 861 C C . GLY A 1 100 ? -17.738 -0.763 -3.028 1.00 79.62 100 GLY A C 1
ATOM 862 O O . GLY A 1 100 ? -18.103 0.416 -3.014 1.00 79.62 100 GLY A O 1
ATOM 863 N N . SER A 1 101 ? -17.344 -1.391 -1.917 1.00 88.38 101 SER A N 1
ATOM 864 C CA . SER A 1 101 ? -17.284 -0.771 -0.587 1.00 88.38 101 SER A CA 1
ATOM 865 C C . SER A 1 101 ? -15.865 -0.356 -0.182 1.00 88.38 101 SER A C 1
ATOM 867 O O . SER A 1 101 ? -15.564 -0.201 1.002 1.00 88.38 101 SER A O 1
ATOM 869 N N . GLU A 1 102 ? -14.973 -0.136 -1.153 1.00 91.94 102 GLU A N 1
ATOM 870 C CA . GLU A 1 102 ? -13.584 0.292 -0.931 1.00 91.94 102 GLU A CA 1
ATOM 871 C C . GLU A 1 102 ? -13.515 1.558 -0.075 1.00 91.94 102 GLU A C 1
ATOM 873 O O . GLU A 1 102 ? -12.696 1.661 0.840 1.00 91.94 102 GLU A O 1
ATOM 878 N N . HIS A 1 103 ? -14.435 2.490 -0.326 1.00 92.00 103 HIS A N 1
ATOM 879 C CA . HIS A 1 103 ? -14.556 3.745 0.403 1.00 92.00 103 HIS A CA 1
ATOM 880 C C . HIS A 1 103 ? -14.763 3.546 1.915 1.00 92.00 103 HIS A C 1
ATOM 882 O O . HIS A 1 103 ? -14.245 4.339 2.700 1.00 92.00 103 HIS A O 1
ATOM 888 N N . ILE A 1 104 ? -15.459 2.483 2.347 1.00 92.50 104 ILE A N 1
ATOM 889 C CA . ILE A 1 104 ? -15.683 2.181 3.770 1.00 92.50 104 ILE A CA 1
ATOM 890 C C . ILE A 1 104 ? -14.360 1.796 4.428 1.00 92.50 104 ILE A C 1
ATOM 892 O O . ILE A 1 104 ? -13.982 2.369 5.451 1.00 92.50 104 ILE A O 1
ATOM 896 N N . ALA A 1 105 ? -13.618 0.861 3.830 1.00 93.62 105 ALA A N 1
ATOM 897 C CA . ALA A 1 105 ? -12.319 0.443 4.350 1.00 93.62 105 ALA A CA 1
ATOM 898 C C . ALA A 1 105 ? -11.334 1.625 4.404 1.00 93.62 105 ALA A C 1
ATOM 900 O O . ALA A 1 105 ? -10.718 1.869 5.441 1.00 93.62 105 ALA A O 1
ATOM 901 N N . LEU A 1 106 ? -11.236 2.410 3.325 1.00 95.69 106 LEU A N 1
ATOM 902 C CA . LEU A 1 106 ? -10.336 3.566 3.249 1.00 95.69 106 LEU A CA 1
ATOM 903 C C . LEU A 1 106 ? -10.720 4.674 4.244 1.00 95.69 106 LEU A C 1
ATOM 905 O O . LEU A 1 106 ? -9.848 5.214 4.922 1.00 95.69 106 LEU A O 1
ATOM 909 N N . THR A 1 107 ? -12.015 4.953 4.424 1.00 95.44 107 THR A N 1
ATOM 910 C CA . THR A 1 107 ? -12.496 5.919 5.429 1.00 95.44 107 THR A CA 1
ATOM 911 C C . THR A 1 107 ? -12.114 5.491 6.846 1.00 95.44 107 THR A C 1
ATOM 913 O O . THR A 1 107 ? -11.765 6.331 7.675 1.00 95.44 107 THR A O 1
ATOM 916 N N . ASN A 1 108 ? -12.124 4.189 7.142 1.00 95.56 108 ASN A N 1
ATOM 917 C CA . ASN A 1 108 ? -11.677 3.708 8.445 1.00 95.56 108 ASN A CA 1
ATOM 918 C C . ASN A 1 108 ? -10.172 3.943 8.665 1.00 95.56 108 ASN A C 1
ATOM 920 O O . ASN A 1 108 ? -9.799 4.326 9.772 1.00 95.56 108 ASN A O 1
ATOM 924 N N . PHE A 1 109 ? -9.315 3.785 7.647 1.00 97.19 109 PHE A N 1
ATOM 925 C CA . PHE A 1 109 ? -7.886 4.134 7.751 1.00 97.19 109 PHE A CA 1
ATOM 926 C C . PHE A 1 109 ? -7.659 5.644 7.901 1.00 97.19 109 PHE A C 1
ATOM 928 O O . PHE A 1 109 ? -6.797 6.057 8.677 1.00 97.19 109 PHE A O 1
ATOM 935 N N . LEU A 1 110 ? -8.473 6.476 7.247 1.00 96.31 110 LEU A N 1
ATOM 936 C CA . LEU A 1 110 ? -8.438 7.928 7.444 1.00 96.31 110 LEU A CA 1
ATOM 937 C C . LEU A 1 110 ? -8.753 8.316 8.900 1.00 96.31 110 LEU A C 1
ATOM 939 O O . LEU A 1 110 ? -8.080 9.167 9.477 1.00 96.31 110 LEU A O 1
ATOM 943 N N . GLN A 1 111 ? -9.720 7.649 9.539 1.00 95.75 111 GLN A N 1
ATOM 944 C CA . GLN A 1 111 ? -10.026 7.874 10.960 1.00 95.75 111 GLN A CA 1
ATOM 945 C C . GLN A 1 111 ? -8.863 7.486 11.889 1.00 95.75 111 GLN A C 1
ATOM 947 O O . GLN A 1 111 ? -8.643 8.143 12.913 1.00 95.75 111 GLN A O 1
ATOM 952 N N . VAL A 1 112 ? -8.095 6.452 11.529 1.00 96.19 112 VAL A N 1
ATOM 953 C CA . VAL A 1 112 ? -6.876 6.055 12.254 1.00 96.19 112 VAL A CA 1
ATOM 954 C C . VAL A 1 112 ? -5.819 7.158 12.147 1.00 96.19 112 VAL A C 1
ATOM 956 O O . VAL A 1 112 ? -5.297 7.595 13.172 1.00 96.19 112 VAL A O 1
ATOM 959 N N . GLU A 1 113 ? -5.546 7.663 10.937 1.00 96.00 113 GLU A N 1
ATOM 960 C CA . GLU A 1 113 ? -4.614 8.783 10.711 1.00 96.00 113 GLU A CA 1
ATOM 961 C C . GLU A 1 113 ? -5.024 10.028 11.506 1.00 96.00 113 GLU A C 1
ATOM 963 O O . GLU A 1 113 ? -4.203 10.603 12.226 1.00 96.00 113 GLU A O 1
ATOM 968 N N . SER A 1 114 ? -6.311 10.377 11.475 1.00 94.25 114 SER A N 1
ATOM 969 C CA . SER A 1 114 ? -6.855 11.517 12.215 1.00 94.25 114 SER A CA 1
ATOM 970 C C . SER A 1 114 ? -6.682 11.362 13.729 1.00 94.25 114 SER A C 1
ATOM 972 O O . SER A 1 114 ? -6.348 12.324 14.426 1.00 94.25 114 SER A O 1
ATOM 974 N N . SER A 1 115 ? -6.854 10.145 14.252 1.00 94.31 115 SER A N 1
ATOM 975 C CA . SER A 1 115 ? -6.660 9.846 15.675 1.00 94.31 115 SER A CA 1
ATOM 976 C C . SER A 1 115 ? -5.191 9.958 16.092 1.00 94.31 115 SER A C 1
ATOM 978 O O . SER A 1 115 ? -4.894 10.561 17.122 1.00 94.31 115 SER A O 1
ATOM 980 N N . ILE A 1 116 ? -4.266 9.457 15.268 1.00 94.19 116 ILE A N 1
ATOM 981 C CA . ILE A 1 116 ? -2.814 9.571 15.487 1.00 94.19 116 ILE A CA 1
ATOM 982 C C . ILE A 1 116 ? -2.369 11.038 15.443 1.00 94.19 116 ILE A C 1
ATOM 984 O O . ILE A 1 116 ? -1.594 11.487 16.292 1.00 94.19 116 ILE A O 1
ATOM 988 N N . LYS A 1 117 ? -2.887 11.808 14.478 1.00 92.44 117 LYS A N 1
ATOM 989 C CA . LYS A 1 117 ? -2.604 13.239 14.326 1.00 92.44 117 LYS A CA 1
ATOM 990 C C . LYS A 1 117 ? -3.065 14.046 15.540 1.00 92.44 117 LYS A C 1
ATOM 992 O O . LYS A 1 117 ? -2.332 14.924 15.984 1.00 92.44 117 LYS A O 1
ATOM 997 N N . ARG A 1 118 ? -4.232 13.730 16.112 1.00 90.00 118 ARG A N 1
ATOM 998 C CA . ARG A 1 118 ? -4.756 14.392 17.322 1.00 90.00 118 ARG A CA 1
ATOM 999 C C . ARG A 1 118 ? -3.849 14.218 18.544 1.00 90.00 118 ARG A C 1
ATOM 1001 O O . ARG A 1 118 ? -3.841 15.081 19.413 1.00 90.00 118 ARG A O 1
ATOM 1008 N N . GLU A 1 119 ? -3.079 13.135 18.603 1.00 89.38 119 GLU A N 1
ATOM 1009 C CA . GLU A 1 119 ? -2.093 12.892 19.663 1.00 89.38 119 GLU A CA 1
ATOM 1010 C C . GLU A 1 119 ? -0.688 13.422 19.333 1.00 89.38 119 GLU A C 1
ATOM 1012 O O . GLU A 1 119 ? 0.258 13.139 20.066 1.00 89.38 119 GLU A O 1
ATOM 1017 N N . SER A 1 120 ? -0.528 14.173 18.237 1.00 83.44 120 SER A N 1
ATOM 1018 C CA . SER A 1 120 ? 0.761 14.719 17.784 1.00 83.44 120 SER A CA 1
ATOM 1019 C C . SER A 1 120 ? 1.843 13.654 17.559 1.00 83.44 120 SER A C 1
ATOM 1021 O O . SER A 1 120 ? 3.031 13.930 17.700 1.00 83.44 120 SER A O 1
ATOM 1023 N N . LYS A 1 121 ? 1.442 12.431 17.191 1.00 79.62 121 LYS A N 1
ATOM 1024 C CA . LYS A 1 121 ? 2.354 11.317 16.866 1.00 79.62 121 LYS A CA 1
ATOM 1025 C C . LYS A 1 121 ? 2.517 11.089 15.360 1.00 79.62 121 LYS A C 1
ATOM 1027 O O . LYS A 1 121 ? 3.068 10.074 14.948 1.00 79.62 121 LYS A O 1
ATOM 1032 N N . ASN A 1 122 ? 2.000 12.003 14.538 1.00 73.88 122 ASN A N 1
ATOM 1033 C CA . ASN A 1 122 ? 2.134 11.949 13.085 1.00 73.88 122 ASN A CA 1
ATOM 1034 C C . ASN A 1 122 ? 3.419 12.673 12.635 1.00 73.88 122 ASN A C 1
ATOM 1036 O O . ASN A 1 122 ? 3.682 13.795 13.059 1.00 73.88 122 ASN A O 1
ATOM 1040 N N . ASN A 1 123 ? 4.171 12.059 11.722 1.00 77.12 123 ASN A N 1
ATOM 1041 C CA . ASN A 1 123 ? 5.396 12.584 11.115 1.00 77.12 123 ASN A CA 1
ATOM 1042 C C . ASN A 1 123 ? 5.131 13.511 9.912 1.00 77.12 123 ASN A C 1
ATOM 1044 O O . ASN A 1 123 ? 5.820 13.425 8.896 1.00 77.12 123 ASN A O 1
ATOM 1048 N N . ASN A 1 124 ? 4.103 14.365 9.979 1.00 84.06 124 ASN A N 1
ATOM 1049 C CA . ASN A 1 124 ? 3.646 15.202 8.856 1.00 84.06 124 ASN A CA 1
ATOM 1050 C C . AS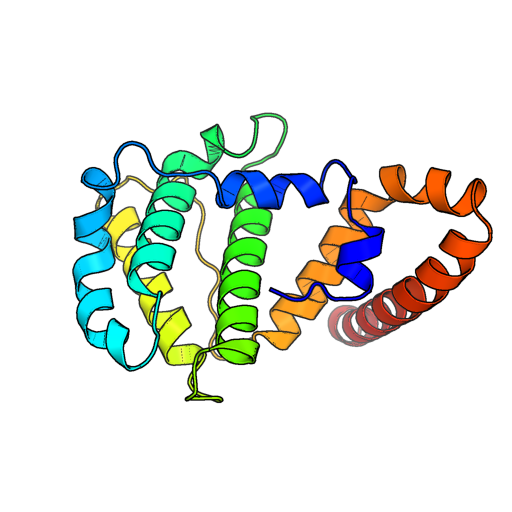N A 1 124 ? 3.360 14.413 7.559 1.00 84.06 124 ASN A C 1
ATOM 1052 O O . ASN A 1 124 ? 3.515 14.947 6.465 1.00 84.06 124 ASN A O 1
ATOM 1056 N N . CYS A 1 125 ? 2.968 13.141 7.670 1.00 91.81 125 CYS A N 1
ATOM 1057 C CA . CYS A 1 125 ? 2.510 12.345 6.538 1.00 91.81 125 CYS A CA 1
ATOM 1058 C C . CYS A 1 125 ? 0.993 12.182 6.622 1.00 91.81 125 CYS A C 1
ATOM 1060 O O . CYS A 1 125 ? 0.452 11.853 7.677 1.00 91.81 125 CYS A O 1
ATOM 1062 N N . HIS A 1 126 ? 0.299 12.411 5.515 1.00 93.00 126 HIS A N 1
ATOM 1063 C CA . HIS A 1 126 ? -1.144 12.227 5.434 1.00 93.00 126 HIS A CA 1
ATOM 1064 C C . HIS A 1 126 ? -1.472 10.968 4.647 1.00 93.00 126 HIS A C 1
ATOM 1066 O O . HIS A 1 126 ? -0.826 10.657 3.644 1.00 93.00 126 HIS A O 1
ATOM 1072 N N . PHE A 1 127 ? -2.486 10.244 5.116 1.00 95.19 127 PHE A N 1
ATOM 1073 C CA . PHE A 1 127 ? -3.118 9.226 4.299 1.00 95.19 127 PHE A CA 1
ATOM 1074 C C . PHE A 1 127 ? -4.006 9.929 3.269 1.00 95.19 127 PHE A C 1
ATOM 1076 O O . PHE A 1 127 ? -4.986 10.580 3.629 1.00 95.19 127 PHE A O 1
ATOM 1083 N N . ASP A 1 128 ? -3.613 9.841 2.004 1.00 90.19 128 ASP A N 1
ATOM 1084 C CA . ASP A 1 128 ? -4.262 10.521 0.896 1.00 90.19 128 ASP A CA 1
ATOM 1085 C C . ASP A 1 128 ? -5.482 9.708 0.453 1.00 90.19 128 ASP A C 1
ATOM 1087 O O . ASP A 1 128 ? -5.386 8.675 -0.212 1.00 90.19 128 ASP A O 1
ATOM 1091 N N . TYR A 1 129 ? -6.653 10.146 0.904 1.00 89.38 129 TYR A N 1
ATOM 1092 C CA . TYR A 1 129 ? -7.928 9.552 0.544 1.00 89.38 129 TYR A CA 1
ATOM 1093 C C . TYR A 1 129 ? -8.814 10.589 -0.134 1.00 89.38 129 TYR A C 1
ATOM 1095 O O . TYR A 1 129 ? -9.137 11.630 0.437 1.00 89.38 129 TYR A O 1
ATOM 1103 N N . SER A 1 130 ? -9.292 10.231 -1.322 1.00 89.50 130 SER A N 1
ATOM 1104 C CA . SER A 1 130 ? -10.363 10.930 -2.018 1.00 89.50 130 SER A CA 1
ATOM 1105 C C . SER A 1 130 ? -11.400 9.919 -2.487 1.00 89.50 130 SER A C 1
ATOM 1107 O O . SER A 1 130 ? -11.054 8.900 -3.084 1.00 89.50 130 SER A O 1
ATOM 1109 N N . SER A 1 131 ? -12.681 10.220 -2.275 1.00 86.50 131 SER A N 1
ATOM 1110 C CA . SER A 1 131 ? -13.787 9.384 -2.755 1.00 86.50 131 SER A CA 1
ATOM 1111 C C . SER A 1 131 ? -13.886 9.328 -4.284 1.00 86.50 131 SER A C 1
ATOM 1113 O O . SER A 1 131 ? -14.513 8.415 -4.815 1.00 86.50 131 SER A O 1
ATOM 1115 N N . SER A 1 132 ? -13.268 10.275 -4.999 1.00 87.62 132 SER A N 1
ATOM 1116 C CA . SER A 1 132 ? -13.193 10.273 -6.465 1.00 87.62 132 SER A CA 1
ATOM 1117 C C . SER A 1 132 ? -12.051 9.418 -7.022 1.00 87.62 132 SER A C 1
ATOM 1119 O O . SER A 1 132 ? -12.005 9.176 -8.227 1.00 87.62 132 SER A O 1
ATOM 1121 N N . VAL A 1 133 ? -11.128 8.960 -6.170 1.00 91.19 133 VAL A N 1
ATOM 1122 C CA . VAL A 1 133 ? -9.934 8.211 -6.572 1.00 91.19 133 VAL A CA 1
ATOM 1123 C C . VAL A 1 133 ? -10.145 6.731 -6.273 1.00 91.19 133 VAL A C 1
ATOM 1125 O O . VAL A 1 133 ? -10.285 6.316 -5.124 1.00 91.19 133 VAL A O 1
ATOM 1128 N N . THR A 1 134 ? -10.152 5.909 -7.321 1.00 93.19 134 THR A N 1
ATOM 1129 C CA . THR A 1 134 ? -10.338 4.459 -7.191 1.00 93.19 134 THR A CA 1
ATOM 1130 C C . THR A 1 134 ? -9.034 3.753 -6.810 1.00 93.19 134 THR A C 1
ATOM 1132 O O . THR A 1 134 ? -7.936 4.251 -7.058 1.00 93.19 134 THR A O 1
ATOM 1135 N N . LEU A 1 135 ? -9.134 2.540 -6.256 1.00 93.81 135 LEU A N 1
ATOM 1136 C CA . LEU A 1 135 ? -7.957 1.704 -5.980 1.00 93.81 135 LEU A CA 1
ATOM 1137 C C . LEU A 1 135 ? -7.205 1.273 -7.252 1.00 93.81 135 LEU A C 1
ATOM 1139 O O . LEU A 1 135 ? -6.006 1.001 -7.189 1.00 93.81 135 LEU A O 1
ATOM 1143 N N . GLU A 1 136 ? -7.885 1.229 -8.400 1.00 91.56 136 GLU A N 1
ATOM 1144 C CA . GLU A 1 136 ? -7.238 1.010 -9.699 1.00 91.56 136 GLU A CA 1
ATOM 1145 C C . GLU A 1 136 ? -6.453 2.247 -10.151 1.00 91.56 136 GLU A C 1
ATOM 1147 O O . GLU A 1 136 ? -5.351 2.105 -10.671 1.00 91.56 136 GLU A O 1
ATOM 1152 N N . LEU A 1 137 ? -6.938 3.462 -9.871 1.00 92.50 137 LEU A N 1
ATOM 1153 C CA . LEU A 1 137 ? -6.172 4.680 -10.146 1.00 92.50 137 LEU A CA 1
ATOM 1154 C C . LEU A 1 137 ? -4.921 4.768 -9.258 1.00 92.50 137 LEU A C 1
ATOM 1156 O O . LEU A 1 137 ? -3.832 5.055 -9.749 1.00 92.50 137 LEU A O 1
ATOM 1160 N N . TRP A 1 138 ? -5.047 4.413 -7.974 1.00 95.00 138 TRP A N 1
ATOM 1161 C CA . TRP A 1 138 ? -3.896 4.250 -7.077 1.00 95.00 138 TRP A CA 1
ATOM 1162 C C . TRP A 1 138 ? -2.876 3.240 -7.605 1.00 95.00 138 TRP A C 1
ATOM 1164 O O . TRP A 1 138 ? -1.671 3.464 -7.487 1.00 95.00 138 TRP A O 1
ATOM 1174 N N . LYS A 1 139 ? -3.345 2.139 -8.207 1.00 93.00 139 LYS A N 1
ATOM 1175 C CA . LYS A 1 139 ? -2.479 1.159 -8.868 1.00 93.00 139 LYS A CA 1
ATOM 1176 C C . LYS A 1 139 ? -1.746 1.779 -10.062 1.00 93.00 139 LYS A C 1
ATOM 1178 O O . LYS A 1 139 ? -0.536 1.617 -10.150 1.00 93.00 139 LYS A O 1
ATOM 1183 N N . GLU A 1 140 ? -2.444 2.488 -10.950 1.00 91.38 140 GLU A N 1
ATOM 1184 C CA . GLU A 1 140 ? -1.831 3.150 -12.114 1.00 91.38 140 GLU A CA 1
ATOM 1185 C C . GLU A 1 140 ? -0.734 4.142 -11.691 1.00 91.38 140 GLU A C 1
ATOM 1187 O O . GLU A 1 140 ? 0.365 4.130 -12.251 1.00 91.38 140 GLU A O 1
ATOM 1192 N N . TRP A 1 141 ? -0.992 4.959 -10.665 1.00 92.69 141 TRP A N 1
ATOM 1193 C CA . TRP A 1 141 ? -0.004 5.892 -10.116 1.00 92.69 141 TRP A CA 1
ATOM 1194 C C . TRP A 1 141 ? 1.186 5.191 -9.470 1.00 92.69 141 TRP A C 1
ATOM 1196 O O . TRP A 1 141 ? 2.325 5.612 -9.683 1.00 92.69 141 TRP A O 1
ATOM 1206 N N . LYS A 1 142 ? 0.937 4.116 -8.714 1.00 93.94 142 LYS A N 1
ATOM 1207 C CA . LYS A 1 142 ? 1.999 3.292 -8.134 1.00 93.94 142 LYS A CA 1
ATOM 1208 C C . LYS A 1 142 ? 2.884 2.704 -9.231 1.00 93.94 142 LYS A C 1
ATOM 1210 O O . LYS A 1 142 ? 4.096 2.838 -9.149 1.00 93.94 142 LYS A O 1
ATOM 1215 N N . ASP A 1 143 ? 2.296 2.112 -10.270 1.00 91.38 143 ASP A N 1
ATOM 1216 C CA . ASP A 1 143 ? 3.041 1.484 -11.368 1.00 91.38 143 ASP A CA 1
ATOM 1217 C C . ASP A 1 143 ? 3.950 2.508 -12.084 1.00 91.38 143 ASP A C 1
ATOM 1219 O O . ASP A 1 143 ? 5.114 2.221 -12.376 1.00 91.38 143 ASP A O 1
ATOM 1223 N N . LEU A 1 144 ? 3.453 3.731 -12.318 1.00 92.12 144 LEU A N 1
ATOM 1224 C CA . LEU A 1 144 ? 4.240 4.836 -12.882 1.00 92.12 144 LEU A CA 1
ATOM 1225 C C . LEU A 1 144 ? 5.385 5.267 -11.958 1.00 92.12 144 LEU A C 1
ATOM 1227 O O . LEU A 1 144 ? 6.521 5.435 -12.410 1.00 92.12 144 LEU A O 1
ATOM 1231 N N . HIS A 1 145 ? 5.104 5.452 -10.668 1.00 93.38 145 HIS A N 1
ATOM 1232 C CA . HIS A 1 145 ? 6.117 5.826 -9.682 1.00 93.38 145 HIS A CA 1
ATOM 1233 C C . HIS A 1 145 ? 7.195 4.746 -9.560 1.00 93.38 145 HIS A C 1
ATOM 1235 O O . HIS A 1 145 ? 8.382 5.050 -9.697 1.00 93.38 145 HIS A O 1
ATOM 1241 N N . ASP A 1 146 ? 6.797 3.484 -9.415 1.00 93.25 146 ASP A N 1
ATOM 1242 C CA . ASP A 1 146 ? 7.704 2.348 -9.298 1.00 93.25 146 ASP A CA 1
ATOM 1243 C C . ASP A 1 146 ? 8.575 2.208 -10.555 1.00 93.25 146 ASP A C 1
ATOM 1245 O O . ASP A 1 146 ? 9.782 1.983 -10.437 1.00 93.25 146 ASP A O 1
ATOM 1249 N N . TYR A 1 147 ? 8.014 2.415 -11.753 1.00 90.44 147 TYR A N 1
ATOM 1250 C CA . TY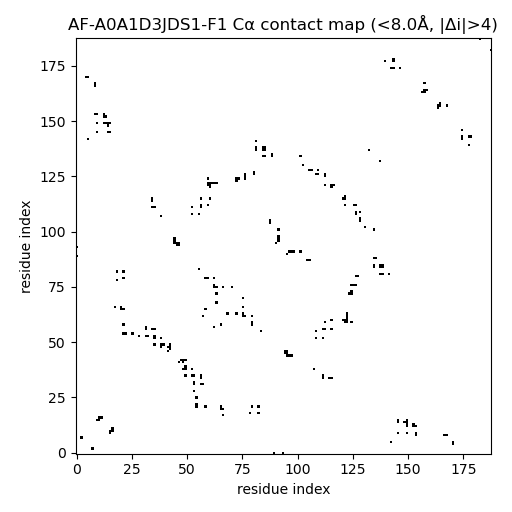R A 1 147 ? 8.786 2.485 -12.997 1.00 90.44 147 TYR A CA 1
ATOM 1251 C C . TYR A 1 147 ? 9.878 3.564 -12.935 1.00 90.44 147 TYR A C 1
ATOM 1253 O O . TYR A 1 147 ? 11.052 3.272 -13.172 1.00 90.44 147 TYR A O 1
ATOM 1261 N N . ILE A 1 148 ? 9.511 4.801 -12.582 1.00 91.06 148 ILE A N 1
ATOM 1262 C CA . ILE A 1 148 ? 10.437 5.943 -12.544 1.00 91.06 148 ILE A CA 1
ATOM 1263 C C . ILE A 1 148 ? 11.542 5.706 -11.511 1.00 91.06 148 ILE A C 1
ATOM 1265 O O . ILE A 1 148 ? 12.723 5.911 -11.797 1.00 91.06 148 ILE A O 1
ATOM 1269 N N . ARG A 1 149 ? 11.182 5.266 -10.301 1.00 92.94 149 ARG A N 1
ATOM 1270 C CA . ARG A 1 149 ? 12.137 5.114 -9.194 1.00 92.94 149 ARG A CA 1
ATOM 1271 C C . ARG A 1 149 ? 13.090 3.942 -9.393 1.00 92.94 149 ARG A C 1
ATOM 1273 O O . ARG A 1 149 ? 14.224 4.022 -8.927 1.00 92.94 149 ARG A O 1
ATOM 1280 N N . ASN A 1 150 ? 12.668 2.892 -10.093 1.00 91.69 150 ASN A N 1
ATOM 1281 C CA . ASN A 1 150 ? 13.480 1.694 -10.307 1.00 91.69 150 ASN A CA 1
ATOM 1282 C C . ASN A 1 150 ? 14.175 1.649 -11.678 1.00 91.69 150 ASN A C 1
ATOM 1284 O O . ASN A 1 150 ? 14.893 0.688 -11.943 1.00 91.69 150 ASN A O 1
ATOM 1288 N N . TYR A 1 151 ? 14.028 2.668 -12.535 1.00 89.81 151 TYR A N 1
ATOM 1289 C CA . TYR A 1 151 ? 14.592 2.672 -13.892 1.00 89.81 151 TYR A CA 1
ATOM 1290 C C . TYR A 1 151 ? 16.082 2.279 -13.938 1.00 89.81 151 TYR A C 1
ATOM 1292 O O . TYR A 1 151 ? 16.459 1.386 -14.697 1.00 89.81 151 TYR A O 1
ATOM 1300 N N . ASN A 1 152 ? 16.911 2.867 -13.068 1.00 90.56 152 ASN A N 1
ATOM 1301 C CA . ASN A 1 152 ? 18.355 2.595 -13.020 1.00 90.56 152 ASN A CA 1
ATOM 1302 C C . ASN A 1 152 ? 18.694 1.151 -12.607 1.00 90.56 152 ASN A C 1
ATOM 1304 O O . ASN A 1 152 ? 19.717 0.622 -13.033 1.00 90.56 152 ASN A O 1
ATOM 1308 N N . ASP A 1 153 ? 17.841 0.503 -11.811 1.00 89.38 153 ASP A N 1
ATOM 1309 C CA . ASP A 1 153 ? 18.045 -0.884 -11.376 1.00 89.38 153 ASP A CA 1
ATOM 1310 C C . ASP A 1 153 ? 17.588 -1.886 -12.444 1.00 89.38 153 ASP A C 1
ATOM 1312 O O . ASP A 1 153 ? 18.118 -2.998 -12.538 1.00 89.38 153 ASP A O 1
ATOM 1316 N N . ILE A 1 154 ? 16.588 -1.503 -13.244 1.00 84.88 154 ILE A N 1
ATOM 1317 C CA . ILE A 1 154 ? 15.995 -2.358 -14.273 1.00 84.88 154 ILE A CA 1
ATOM 1318 C C . ILE A 1 154 ? 16.778 -2.262 -15.589 1.00 84.88 154 ILE A C 1
ATOM 1320 O O . ILE A 1 154 ? 16.987 -3.289 -16.239 1.00 84.88 154 ILE A O 1
ATOM 1324 N N . GLN A 1 155 ? 17.255 -1.071 -15.974 1.00 87.88 155 GLN A N 1
ATOM 1325 C CA . GLN A 1 155 ? 17.942 -0.830 -17.250 1.00 87.88 155 GLN A CA 1
ATOM 1326 C C . GLN A 1 155 ? 19.074 -1.843 -17.533 1.00 87.88 155 GLN A C 1
ATOM 1328 O O . GLN A 1 155 ? 19.062 -2.439 -18.614 1.00 87.88 155 GLN A O 1
ATOM 1333 N N . PRO A 1 156 ? 19.994 -2.147 -16.592 1.00 87.38 156 PRO A N 1
ATOM 1334 C CA . PRO A 1 156 ? 21.067 -3.115 -16.836 1.00 87.38 156 PRO A CA 1
ATOM 1335 C C . PRO A 1 156 ? 20.563 -4.555 -17.038 1.00 87.38 156 PRO A C 1
ATOM 1337 O O . PRO A 1 156 ? 21.155 -5.333 -17.794 1.00 87.38 156 PRO A O 1
ATOM 1340 N N . ARG A 1 157 ? 19.451 -4.929 -16.388 1.00 83.31 157 ARG A N 1
ATOM 1341 C CA . ARG A 1 157 ? 18.847 -6.273 -16.487 1.00 83.31 157 ARG A CA 1
ATOM 1342 C C . ARG A 1 157 ? 18.232 -6.501 -17.863 1.00 83.31 157 ARG A C 1
ATOM 1344 O O . ARG A 1 157 ? 18.397 -7.566 -18.445 1.00 83.31 157 ARG A O 1
ATOM 1351 N N . ILE A 1 158 ? 17.585 -5.473 -18.412 1.00 81.50 158 ILE A N 1
ATOM 1352 C CA . ILE A 1 158 ? 17.032 -5.507 -19.773 1.00 81.50 158 ILE A CA 1
ATOM 1353 C C . ILE A 1 158 ? 18.147 -5.709 -20.800 1.00 81.50 158 ILE A C 1
ATOM 1355 O O . ILE A 1 158 ? 17.990 -6.487 -21.737 1.00 81.50 158 ILE A O 1
ATOM 1359 N N . THR A 1 159 ? 19.278 -5.017 -20.632 1.00 81.50 159 THR A N 1
ATOM 1360 C CA . THR A 1 159 ? 20.392 -5.093 -21.588 1.00 81.50 159 THR A CA 1
ATOM 1361 C C . THR A 1 159 ? 21.153 -6.418 -21.543 1.00 81.50 159 THR A C 1
ATOM 1363 O O . THR A 1 159 ? 21.832 -6.752 -22.509 1.00 81.50 159 THR A O 1
ATOM 1366 N N . SER A 1 160 ? 21.056 -7.167 -20.440 1.00 82.12 160 SER A N 1
ATOM 1367 C CA . SER A 1 160 ? 21.811 -8.408 -20.214 1.00 82.12 160 SER A CA 1
ATOM 1368 C C . SER A 1 160 ? 21.011 -9.689 -20.478 1.00 82.12 160 SER A C 1
ATOM 1370 O O . SER A 1 160 ? 21.622 -10.719 -20.756 1.00 82.12 160 SER A O 1
ATOM 1372 N N . ASP A 1 161 ? 19.674 -9.643 -20.456 1.00 80.88 161 ASP A N 1
ATOM 1373 C CA . ASP A 1 161 ? 18.811 -10.805 -20.702 1.00 80.88 161 ASP A CA 1
ATOM 1374 C C . ASP A 1 161 ? 17.708 -10.508 -21.741 1.00 80.88 161 ASP A C 1
ATOM 1376 O O . ASP A 1 161 ? 16.781 -9.720 -21.531 1.00 80.88 161 ASP A O 1
ATOM 1380 N N . ARG A 1 162 ? 17.771 -11.207 -22.884 1.00 79.94 162 ARG A N 1
ATOM 1381 C CA . ARG A 1 162 ? 16.805 -11.078 -23.990 1.00 79.94 162 ARG A CA 1
ATOM 1382 C C . ARG A 1 162 ? 15.385 -11.513 -23.599 1.00 79.94 162 ARG A C 1
ATOM 1384 O O . ARG A 1 162 ? 14.415 -10.973 -24.135 1.00 79.94 162 ARG A O 1
ATOM 1391 N N . HIS A 1 163 ? 15.242 -12.467 -22.680 1.00 81.38 163 HIS A N 1
ATOM 1392 C CA . HIS A 1 163 ? 13.942 -12.865 -22.145 1.00 81.38 163 HIS A CA 1
ATOM 1393 C C . HIS A 1 163 ? 13.341 -11.738 -21.298 1.00 81.38 163 HIS A C 1
ATOM 1395 O O . HIS A 1 163 ? 12.179 -11.371 -21.497 1.00 81.38 163 HIS A O 1
ATOM 1401 N N . MET A 1 164 ? 14.159 -11.111 -20.447 1.00 76.81 164 MET A N 1
ATOM 1402 C CA . MET A 1 164 ? 13.756 -9.941 -19.658 1.00 76.81 164 MET A CA 1
ATOM 1403 C C . MET A 1 164 ? 13.356 -8.760 -20.539 1.00 76.81 164 MET A C 1
ATOM 1405 O O . MET A 1 164 ? 12.392 -8.077 -20.215 1.00 76.81 164 MET A O 1
ATOM 1409 N N . CYS A 1 165 ? 14.007 -8.560 -21.688 1.00 80.81 165 CYS A N 1
ATOM 1410 C CA . CYS A 1 165 ? 13.601 -7.541 -22.660 1.00 80.81 165 CYS A CA 1
ATOM 1411 C C . CYS A 1 165 ? 12.160 -7.744 -23.168 1.00 80.81 165 CYS A C 1
ATOM 1413 O O . CYS A 1 165 ? 11.386 -6.791 -23.241 1.00 80.81 165 CYS A O 1
ATOM 1415 N N . THR A 1 166 ? 11.748 -8.989 -23.434 1.00 81.94 166 THR A N 1
ATOM 1416 C CA . THR A 1 166 ? 10.374 -9.285 -23.891 1.00 81.94 166 THR A CA 1
ATOM 1417 C C . THR A 1 166 ? 9.340 -9.014 -22.797 1.00 81.94 166 THR A C 1
ATOM 1419 O O . THR A 1 166 ? 8.282 -8.444 -23.064 1.00 81.94 166 THR A O 1
ATOM 1422 N N . ILE A 1 167 ? 9.642 -9.414 -21.560 1.00 81.06 167 ILE A N 1
ATOM 1423 C CA . ILE A 1 167 ? 8.766 -9.178 -20.406 1.00 81.06 167 ILE A CA 1
ATOM 1424 C C . ILE A 1 167 ? 8.674 -7.672 -20.118 1.00 81.06 167 ILE A C 1
ATOM 1426 O O . ILE A 1 167 ? 7.577 -7.140 -19.943 1.00 81.06 167 ILE A O 1
ATOM 1430 N N . TYR A 1 168 ? 9.810 -6.974 -20.137 1.00 81.00 168 TYR A N 1
ATOM 1431 C CA . TYR A 1 168 ? 9.869 -5.536 -19.912 1.00 81.00 168 TYR A CA 1
ATOM 1432 C C . TYR A 1 168 ? 9.130 -4.746 -20.986 1.00 81.00 168 TYR A C 1
ATOM 1434 O O . TYR A 1 168 ? 8.445 -3.795 -20.641 1.00 81.00 168 TYR A O 1
ATOM 1442 N N . SER A 1 169 ? 9.199 -5.147 -22.260 1.00 82.94 169 SER A N 1
ATOM 1443 C CA . SER A 1 169 ? 8.456 -4.475 -23.333 1.00 82.94 169 SER A CA 1
ATOM 1444 C C . SER A 1 169 ? 6.958 -4.416 -23.029 1.00 82.94 169 SER A C 1
ATOM 1446 O O . SER A 1 169 ? 6.361 -3.351 -23.129 1.00 82.94 169 SER A O 1
ATOM 1448 N N . LYS A 1 170 ? 6.362 -5.526 -22.571 1.00 82.69 170 LYS A N 1
ATOM 1449 C CA . LYS A 1 170 ? 4.936 -5.564 -22.202 1.00 82.69 170 LYS A CA 1
ATOM 1450 C C . LYS A 1 170 ? 4.618 -4.676 -21.001 1.00 82.69 170 LYS A C 1
ATOM 1452 O O . LYS A 1 170 ? 3.583 -4.020 -20.968 1.00 82.69 170 LYS A O 1
ATOM 1457 N N . TYR A 1 171 ? 5.498 -4.670 -20.003 1.00 81.94 171 TYR A N 1
ATOM 1458 C CA . TYR A 1 171 ? 5.358 -3.791 -18.847 1.00 81.94 171 TYR A CA 1
ATOM 1459 C C . TYR A 1 171 ? 5.457 -2.317 -19.249 1.00 81.94 171 TYR A C 1
ATOM 1461 O O . TYR A 1 171 ? 4.603 -1.522 -18.869 1.00 81.94 171 TYR A O 1
ATOM 1469 N N . PHE A 1 172 ? 6.435 -1.971 -20.084 1.00 85.38 172 PHE A N 1
ATOM 1470 C CA . PHE A 1 172 ? 6.624 -0.629 -20.617 1.00 85.38 172 PHE A CA 1
ATOM 1471 C C . PHE A 1 172 ? 5.418 -0.153 -21.431 1.00 85.38 172 PHE A C 1
ATOM 1473 O O . PHE A 1 172 ? 5.016 0.993 -21.273 1.00 85.38 172 PHE A O 1
ATOM 1480 N N . ASP A 1 173 ? 4.793 -1.017 -22.234 1.00 86.75 173 ASP A N 1
ATOM 1481 C CA . ASP A 1 173 ? 3.577 -0.663 -22.976 1.00 86.75 173 ASP A CA 1
ATOM 1482 C C . ASP A 1 173 ? 2.430 -0.246 -22.036 1.00 86.75 173 ASP A C 1
ATOM 1484 O O . ASP A 1 173 ? 1.725 0.729 -22.311 1.00 86.75 173 ASP A O 1
ATOM 1488 N N . ASN A 1 174 ? 2.281 -0.921 -20.888 1.00 84.25 174 ASN A N 1
ATOM 1489 C CA . ASN A 1 174 ? 1.295 -0.546 -19.869 1.00 84.25 174 ASN A CA 1
ATOM 1490 C C . ASN A 1 174 ? 1.627 0.809 -19.225 1.00 84.25 174 ASN A C 1
ATOM 1492 O O . ASN A 1 174 ? 0.753 1.667 -19.121 1.00 84.25 174 ASN A O 1
ATOM 1496 N N . ILE A 1 175 ? 2.890 1.024 -18.843 1.00 88.38 175 ILE A N 1
ATOM 1497 C CA . ILE A 1 175 ? 3.372 2.296 -18.279 1.00 88.38 175 ILE A CA 1
ATOM 1498 C C . ILE A 1 175 ? 3.172 3.442 -19.274 1.00 88.38 175 ILE A C 1
ATOM 1500 O O . ILE A 1 175 ? 2.674 4.503 -18.901 1.00 88.38 175 ILE A O 1
ATOM 1504 N N . LYS A 1 176 ? 3.511 3.227 -20.548 1.00 89.25 176 LYS A N 1
ATOM 1505 C CA . LYS A 1 176 ? 3.359 4.215 -21.617 1.00 89.25 176 LYS A CA 1
ATOM 1506 C C . LYS A 1 176 ? 1.898 4.608 -21.807 1.00 89.25 176 LYS A C 1
ATOM 1508 O O . LYS A 1 176 ? 1.603 5.794 -21.883 1.00 89.25 176 LYS A O 1
ATOM 1513 N N . LYS A 1 177 ? 0.982 3.637 -21.818 1.00 88.31 177 LYS A N 1
ATOM 1514 C CA . LYS A 1 177 ? -0.457 3.910 -21.910 1.00 88.31 177 LYS A CA 1
ATOM 1515 C C . LYS A 1 177 ? -0.940 4.797 -20.759 1.00 88.31 177 LYS A C 1
ATOM 1517 O O . LYS A 1 177 ? -1.668 5.756 -21.004 1.00 88.31 177 LYS A O 1
ATOM 1522 N N . SER A 1 178 ? -0.528 4.498 -19.526 1.00 87.06 178 SER A N 1
ATOM 1523 C CA . SER A 1 178 ? -0.870 5.325 -18.363 1.00 87.06 178 SER A CA 1
ATOM 1524 C C . SER A 1 178 ? -0.263 6.726 -18.473 1.00 87.06 178 SER A C 1
ATOM 1526 O O . SER A 1 178 ? -0.958 7.710 -18.249 1.00 87.06 178 SER A O 1
ATOM 1528 N N . HIS A 1 179 ? 1.005 6.837 -18.874 1.00 87.56 179 HIS A N 1
ATOM 1529 C CA . HIS A 1 179 ? 1.673 8.122 -19.085 1.00 87.56 179 HIS A CA 1
ATOM 1530 C C . HIS A 1 179 ? 0.955 8.987 -20.130 1.00 87.56 179 HIS A C 1
ATOM 1532 O O . HIS A 1 179 ? 0.709 10.164 -19.879 1.00 87.56 179 HIS A O 1
ATOM 1538 N N . ASP A 1 180 ? 0.607 8.415 -21.284 1.00 88.88 180 ASP A N 1
ATOM 1539 C CA . ASP A 1 180 ? -0.029 9.152 -22.378 1.00 88.88 180 ASP A CA 1
ATOM 1540 C C . ASP A 1 180 ? -1.413 9.679 -21.959 1.00 88.88 180 ASP A C 1
ATOM 1542 O O . ASP A 1 180 ? -1.712 10.846 -22.202 1.00 88.88 180 ASP A O 1
ATOM 1546 N N . LYS A 1 181 ? -2.192 8.880 -21.213 1.00 87.81 181 LYS A N 1
ATOM 1547 C CA . LYS A 1 181 ? -3.459 9.308 -20.593 1.00 87.81 181 LYS A CA 1
ATOM 1548 C C . LYS A 1 181 ? -3.274 10.536 -19.691 1.00 87.81 181 LYS A C 1
ATOM 1550 O O . LYS A 1 181 ? -3.955 11.539 -19.878 1.00 87.81 181 LYS A O 1
ATOM 1555 N N . TYR A 1 182 ? -2.344 10.493 -18.732 1.00 84.56 182 TYR A N 1
ATOM 1556 C CA . TYR A 1 182 ? -2.142 11.630 -17.820 1.00 84.56 182 TYR A CA 1
ATOM 1557 C C . TYR A 1 182 ? -1.534 12.850 -18.510 1.00 84.56 182 TYR A C 1
ATOM 1559 O O . TYR A 1 182 ? -1.807 13.980 -18.114 1.00 84.56 182 TYR A O 1
ATOM 1567 N N . LYS A 1 183 ? -0.721 12.650 -19.551 1.00 86.75 183 LYS A N 1
ATOM 1568 C CA . LYS A 1 183 ? -0.192 13.751 -20.357 1.00 86.75 183 LYS A CA 1
ATOM 1569 C C . LYS A 1 183 ? -1.317 14.520 -21.049 1.00 86.75 183 LYS A C 1
ATOM 1571 O O . LYS A 1 183 ? -1.274 15.746 -21.054 1.00 86.75 183 LYS A O 1
ATOM 1576 N N . GLU A 1 184 ? -2.304 13.822 -21.606 1.00 88.56 184 GLU A N 1
ATOM 1577 C CA . GLU A 1 184 ? -3.498 14.457 -22.173 1.00 88.56 184 GLU A CA 1
ATOM 1578 C C . GLU A 1 184 ? -4.300 15.190 -21.089 1.00 88.56 184 GLU A C 1
ATOM 1580 O O . GLU A 1 184 ? -4.673 16.338 -21.278 1.00 88.56 184 GLU A O 1
ATOM 1585 N N . GLU A 1 185 ? -4.516 14.592 -19.917 1.00 84.81 185 GLU A N 1
ATOM 1586 C CA . GLU A 1 185 ? -5.280 15.240 -18.839 1.00 84.81 185 GLU A CA 1
ATOM 1587 C C . GLU A 1 185 ? -4.589 16.490 -18.252 1.00 84.81 185 GLU A C 1
ATOM 1589 O O . GLU A 1 185 ? -5.263 17.472 -17.943 1.00 84.81 185 GLU A O 1
ATOM 1594 N N . CYS A 1 186 ? -3.261 16.471 -18.084 1.00 80.19 186 CYS A N 1
ATOM 1595 C CA . CYS A 1 186 ? -2.519 17.527 -17.382 1.00 80.19 186 CYS A CA 1
ATOM 1596 C C . CYS A 1 186 ? -1.939 18.626 -18.282 1.00 80.19 186 CYS A C 1
ATOM 1598 O O . CYS A 1 186 ? -1.619 19.701 -17.775 1.00 80.19 186 CYS A O 1
ATOM 1600 N N . CYS A 1 187 ? -1.717 18.360 -19.570 1.00 74.62 187 CYS A N 1
ATOM 1601 C CA . CYS A 1 187 ? -1.049 19.290 -20.489 1.00 74.62 187 CYS A CA 1
ATOM 1602 C C . CYS A 1 187 ? -1.957 19.784 -21.625 1.00 74.62 187 CYS A C 1
ATOM 1604 O O . CYS A 1 187 ? -1.439 20.239 -22.649 1.00 74.62 187 CYS A O 1
ATOM 1606 N N . ASN A 1 188 ? -3.276 19.692 -21.434 1.00 53.12 188 ASN A N 1
ATOM 1607 C CA . ASN A 1 188 ? -4.278 20.349 -22.274 1.00 53.12 188 ASN A CA 1
ATOM 1608 C C . ASN A 1 188 ? -4.466 21.821 -21.894 1.00 53.12 188 ASN A C 1
ATOM 1610 O O . ASN A 1 188 ? -4.538 22.119 -20.680 1.00 53.12 188 ASN A O 1
#

Sequence (188 aa):
MKMDEGEKILKNSSKYELYDKFNQNMDNTSKYLTYCEHMKYYTETYPGILEICYIFARNLITLPEILNHDMDNDERCRYFNFWITDKVRKMFVTQWKDKGSEHIALTNFLQVESSIKRESKNNNCHFDYSSSVTLELWKEWKDLHDYIRNYNDIQPRITSDRHMCTIYSKYFDNIKKSHDKYKEECCN

Mean predicted aligned error: 5.63 Å

Radius of gyration: 17.59 Å; Cα contacts (8 Å, |Δi|>4): 151; chains: 1; bounding box: 40×34×46 Å